Protein AF-A0A5D6WLF5-F1 (afdb_monomer)

Solvent-accessible surface area (backbone atoms only — not comparable to full-atom values): 10276 Å² total; per-residue (Å²): 113,69,71,59,53,53,53,47,53,45,60,75,47,67,88,51,68,53,90,73,58,49,73,67,57,49,37,53,49,50,40,53,42,50,78,68,51,48,70,78,42,89,67,36,58,59,52,51,13,62,66,53,73,48,54,55,68,54,49,50,51,39,48,27,61,60,51,30,45,57,56,51,51,65,58,60,18,55,77,69,69,44,68,51,63,71,78,46,85,63,52,93,57,84,31,58,89,59,50,48,28,66,58,84,62,36,37,62,53,40,50,50,34,63,76,69,65,58,81,82,65,67,44,43,50,84,39,23,61,58,33,30,50,58,36,39,79,70,75,40,61,45,14,44,46,34,11,31,54,50,23,14,52,53,49,40,27,74,78,71,46,78,71,93,75,88,86,81,82,73,87,51,55,25,80,82,59,75,125

Radius of gyration: 18.27 Å; Cα contacts (8 Å, |Δi|>4): 204; chains: 1; bounding box: 51×41×42 Å

Sequence (179 aa):
MENMVFSLIDNILADCETSALSREERIAKIRFMDTRGIFQLKGSIEQVAERLGVNKVTVYSYLDEVRGERCQPFIKAMEKGGHDISPEPVERTQAEGIAIGLPMRGAEILDYIYRYKVKAATIPEDKILAAREALSRRGIYAEHTTAAVYAGYLHYCEEHGRTRDALISMCGAGLKSDH

Secondary structure (DSSP, 8-state):
-HHHHHHHHHHHHHTS-TTT--HHHHHHHHHHHHHTTGGGSTTHHHHHHHHHTS-HHHHHHHHHHHHT----HHHHHHHTT-SS---------S-GGG--SS-TTHHHHHHHHHHHTPPP----HHHHHHHHHHHHTTT--B-HHHHHHHHHHHHHHHHH---SS------SBGGGG--

Foldseek 3Di:
DVVVLLVVLCVLLVVDPLVPDDPVNLLVSLLVCVVVVSVVDPCSLVSSCVSSVHDSVSSVVSNCVSQVQFADQLVVCVVVVHLAGDADDFDDAQQVVRSGRHDDCRNVVNVVCVVVVPDDFTFRRVQLVVLQVVCVVVVAAARSNQSRQSSRQVRCCVVPNHDPDDDRDGPDGNVVNPD

Nearest PDB structures (foldseek):
  2c2b-assembly1_A  TM=8.165E-01  e=1.130E-01  Arabidopsis thaliana
  2zsj-assembly2_C  TM=5.140E-01  e=7.845E-03  Aquifex aeolicus
  1uin-assembly1_A  TM=5.189E-01  e=1.224E-02  Thermus thermophilus
  5ybw-assembly1_B  TM=6.176E-01  e=4.055E-01  Anadara broughtonii

Structure (mmCIF, N/CA/C/O backbone):
data_AF-A0A5D6WLF5-F1
#
_entry.id   AF-A0A5D6WLF5-F1
#
loop_
_atom_site.group_PDB
_atom_site.id
_atom_site.type_symbol
_atom_site.label_atom_id
_atom_site.label_alt_id
_atom_site.label_comp_id
_atom_site.label_asym_id
_atom_site.label_entity_id
_atom_site.label_seq_id
_atom_site.pdbx_PDB_ins_code
_atom_site.Cartn_x
_atom_site.Cartn_y
_atom_site.Cartn_z
_atom_site.occupancy
_atom_site.B_iso_or_equiv
_atom_site.auth_seq_id
_atom_site.auth_comp_id
_atom_site.auth_asym_id
_atom_site.auth_atom_id
_atom_site.pdbx_PDB_model_num
ATOM 1 N N . MET A 1 1 ? 26.487 -12.079 9.034 1.00 52.91 1 MET A N 1
ATOM 2 C CA . MET A 1 1 ? 25.084 -12.367 8.661 1.00 52.91 1 MET A CA 1
ATOM 3 C C . MET A 1 1 ? 24.818 -11.928 7.223 1.00 52.91 1 MET A C 1
ATOM 5 O O . MET A 1 1 ? 24.362 -12.755 6.451 1.00 52.91 1 MET A O 1
ATOM 9 N N . GLU A 1 2 ? 25.225 -10.712 6.834 1.00 55.38 2 GLU A N 1
ATOM 10 C CA . GLU A 1 2 ? 25.173 -10.205 5.443 1.00 55.38 2 GLU A CA 1
ATOM 11 C C . GLU A 1 2 ? 25.767 -11.177 4.398 1.00 55.38 2 GLU A C 1
ATOM 13 O O . GLU A 1 2 ? 25.090 -11.518 3.434 1.00 55.38 2 GLU A O 1
ATOM 18 N N . ASN A 1 3 ? 26.952 -11.754 4.645 1.00 61.69 3 ASN A N 1
ATOM 19 C CA . ASN A 1 3 ? 27.593 -12.704 3.713 1.00 61.69 3 ASN A CA 1
ATOM 20 C C . ASN A 1 3 ? 26.773 -13.976 3.409 1.00 61.69 3 ASN A C 1
ATOM 22 O O . ASN A 1 3 ? 26.911 -14.550 2.333 1.00 61.69 3 ASN A O 1
ATOM 26 N N . MET A 1 4 ? 25.919 -14.429 4.334 1.00 64.50 4 MET A N 1
ATOM 27 C CA . MET A 1 4 ? 25.100 -15.632 4.125 1.00 64.50 4 MET A CA 1
ATOM 28 C C . MET A 1 4 ? 23.923 -15.341 3.190 1.00 64.50 4 MET A C 1
ATOM 30 O O . MET A 1 4 ? 23.550 -16.176 2.374 1.00 64.50 4 MET A O 1
ATOM 34 N N . VAL A 1 5 ? 23.370 -14.134 3.271 1.00 66.94 5 VAL A N 1
ATOM 35 C CA . VAL A 1 5 ? 22.233 -13.701 2.454 1.00 66.94 5 VAL A CA 1
ATOM 36 C C . VAL A 1 5 ? 22.684 -13.463 1.022 1.00 66.94 5 VAL A C 1
ATOM 38 O O . VAL A 1 5 ? 22.011 -13.915 0.102 1.00 66.94 5 VAL A O 1
ATOM 41 N N . PHE A 1 6 ? 23.856 -12.851 0.829 1.00 70.81 6 PHE A N 1
ATOM 42 C CA . PHE A 1 6 ? 24.446 -12.707 -0.502 1.00 70.81 6 PHE A CA 1
ATOM 43 C C . PHE A 1 6 ? 24.728 -14.067 -1.142 1.00 70.81 6 PHE A C 1
ATOM 45 O O . PHE A 1 6 ? 24.346 -14.272 -2.286 1.00 70.81 6 PHE A O 1
ATOM 52 N N . SER A 1 7 ? 25.218 -15.050 -0.376 1.00 70.00 7 SER A N 1
ATOM 53 C CA . SER A 1 7 ? 25.366 -16.423 -0.884 1.00 70.00 7 SER A CA 1
ATOM 54 C C . SER A 1 7 ? 24.032 -17.097 -1.238 1.00 70.00 7 SER A C 1
ATOM 56 O O . SER A 1 7 ? 23.978 -17.959 -2.109 1.00 70.00 7 SER A O 1
ATOM 58 N N . LEU A 1 8 ? 22.936 -16.713 -0.578 1.00 71.38 8 LEU A N 1
ATOM 59 C CA . LEU A 1 8 ? 21.588 -17.212 -0.859 1.00 71.38 8 LEU A CA 1
ATOM 60 C C . LEU A 1 8 ? 21.027 -16.584 -2.137 1.00 71.38 8 LEU A C 1
ATOM 62 O O . LEU A 1 8 ? 20.486 -17.301 -2.973 1.00 71.38 8 LEU A O 1
ATOM 66 N N . ILE A 1 9 ? 21.208 -15.271 -2.309 1.00 73.88 9 ILE A N 1
ATOM 67 C CA . ILE A 1 9 ? 20.892 -14.549 -3.548 1.00 73.88 9 ILE A CA 1
ATOM 68 C C . ILE A 1 9 ? 21.692 -15.150 -4.708 1.00 73.88 9 ILE A C 1
ATOM 70 O O . ILE A 1 9 ? 21.107 -15.484 -5.736 1.00 73.88 9 ILE A O 1
ATOM 74 N N . ASP A 1 10 ? 22.996 -15.360 -4.520 1.00 73.56 10 ASP A N 1
ATOM 75 C CA . ASP A 1 10 ? 23.859 -15.983 -5.520 1.00 73.56 10 ASP A CA 1
ATOM 76 C C . ASP A 1 10 ? 23.395 -17.402 -5.849 1.00 73.56 10 ASP A C 1
ATOM 78 O O . ASP A 1 10 ? 23.252 -17.705 -7.020 1.00 73.56 10 ASP A O 1
ATOM 82 N N . ASN A 1 11 ? 23.056 -18.249 -4.873 1.00 74.50 11 ASN A N 1
ATOM 83 C CA . ASN A 1 11 ? 22.542 -19.597 -5.153 1.00 74.50 11 ASN A CA 1
ATOM 84 C C . ASN A 1 11 ? 21.185 -19.593 -5.883 1.00 74.50 11 ASN A C 1
ATOM 86 O O . ASN A 1 11 ? 20.953 -20.428 -6.750 1.00 74.50 11 ASN A O 1
ATOM 90 N N . ILE A 1 12 ? 20.283 -18.655 -5.572 1.00 71.44 12 ILE A N 1
ATOM 91 C CA . ILE A 1 12 ? 18.978 -18.523 -6.254 1.00 71.44 12 ILE A CA 1
ATOM 92 C C . ILE A 1 12 ? 19.149 -18.061 -7.714 1.00 71.44 12 ILE A C 1
ATOM 94 O O . ILE A 1 12 ? 18.298 -18.329 -8.576 1.00 71.44 12 ILE A O 1
ATOM 98 N N . LEU A 1 13 ? 20.229 -17.331 -7.994 1.00 71.50 13 LEU A N 1
ATOM 99 C CA . LEU A 1 13 ? 20.515 -16.737 -9.296 1.00 71.50 13 LEU A CA 1
ATOM 100 C C . LEU A 1 13 ? 21.593 -17.493 -10.096 1.00 71.50 13 LEU A C 1
ATOM 102 O O . LEU A 1 13 ? 21.672 -17.280 -11.301 1.00 71.50 13 LEU A O 1
ATOM 106 N N . ALA A 1 14 ? 22.359 -18.395 -9.471 1.00 65.62 14 ALA A N 1
ATOM 107 C CA . ALA A 1 14 ? 23.485 -19.127 -10.063 1.00 65.62 14 ALA A CA 1
ATOM 108 C C . ALA A 1 14 ? 23.073 -20.094 -11.180 1.00 65.62 14 ALA A C 1
ATOM 110 O O . ALA A 1 14 ? 23.844 -20.302 -12.110 1.00 65.62 14 ALA A O 1
ATOM 111 N N . ASP A 1 15 ? 21.854 -20.635 -11.124 1.00 58.25 15 ASP A N 1
ATOM 112 C CA . ASP A 1 15 ? 21.343 -21.588 -12.119 1.00 58.25 15 ASP A CA 1
ATOM 113 C C . ASP A 1 15 ? 20.710 -20.914 -13.352 1.00 58.25 15 ASP A C 1
ATOM 115 O O . ASP A 1 15 ? 20.005 -21.564 -14.126 1.00 58.25 15 ASP A O 1
ATOM 119 N N . CYS A 1 16 ? 20.880 -19.601 -13.551 1.00 58.28 16 CYS A N 1
ATOM 120 C CA . CYS A 1 16 ? 20.203 -18.884 -14.634 1.00 58.28 16 CYS A CA 1
ATOM 121 C C . CYS A 1 16 ? 21.107 -17.878 -15.351 1.00 58.28 16 CYS A C 1
ATOM 123 O O . CYS A 1 16 ? 21.714 -17.014 -14.722 1.00 58.28 16 CYS A O 1
ATOM 125 N N . GLU A 1 17 ? 21.087 -17.895 -16.686 1.00 65.12 17 GLU A N 1
ATOM 126 C CA . GLU A 1 17 ? 21.536 -16.742 -17.468 1.00 65.12 17 GLU A CA 1
ATOM 127 C C . GLU A 1 17 ? 20.558 -15.579 -17.256 1.00 65.12 17 GLU A C 1
ATOM 129 O O . GLU A 1 17 ? 19.452 -15.545 -17.797 1.00 65.12 17 GLU A O 1
ATOM 134 N N . THR A 1 18 ? 20.953 -1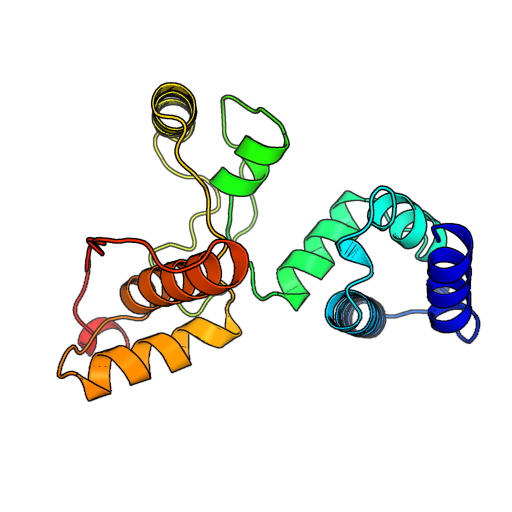4.602 -16.442 1.00 61.59 18 THR A N 1
ATOM 135 C CA . THR A 1 18 ? 20.103 -13.466 -16.045 1.00 61.59 18 THR A CA 1
ATOM 136 C C . THR A 1 18 ? 19.685 -12.572 -17.223 1.00 61.59 18 THR A C 1
ATOM 138 O O . THR A 1 18 ? 18.634 -11.918 -17.171 1.00 61.59 18 THR A O 1
ATOM 141 N N . SER A 1 19 ? 20.446 -12.609 -18.321 1.00 62.09 19 SER A N 1
ATOM 142 C CA . SER A 1 19 ? 20.163 -11.957 -19.606 1.00 62.09 19 SER A CA 1
ATOM 143 C C . SER A 1 19 ? 19.028 -12.605 -20.409 1.00 62.09 19 SER A C 1
ATOM 145 O O . SER A 1 19 ? 18.437 -11.920 -21.240 1.00 62.09 19 SER A O 1
ATOM 147 N N . ALA A 1 20 ? 18.702 -13.878 -20.160 1.00 67.88 20 ALA A N 1
ATOM 148 C CA . ALA A 1 20 ? 17.677 -14.631 -20.891 1.00 67.88 20 ALA A CA 1
ATOM 149 C C . ALA A 1 20 ? 16.335 -14.742 -20.142 1.00 67.88 20 ALA A C 1
ATOM 151 O O . ALA A 1 20 ? 15.353 -15.211 -20.711 1.00 67.88 20 ALA A O 1
ATOM 152 N N . LEU A 1 21 ? 16.279 -14.303 -18.880 1.00 75.19 21 LEU A N 1
ATOM 153 C CA . LEU A 1 21 ? 15.073 -14.407 -18.057 1.00 75.19 21 LEU A CA 1
ATOM 154 C C . LEU A 1 21 ? 13.946 -13.518 -18.591 1.00 75.19 21 LEU A C 1
ATOM 156 O O . LEU A 1 21 ? 14.086 -12.291 -18.667 1.00 75.19 21 LEU A O 1
ATOM 160 N N . SER A 1 22 ? 12.797 -14.134 -18.853 1.00 83.31 22 SER A N 1
ATOM 161 C CA . SER A 1 22 ? 11.534 -13.443 -19.096 1.00 83.31 22 SER A CA 1
ATOM 162 C C . SER A 1 22 ? 11.104 -12.618 -17.876 1.00 83.31 22 SER A C 1
ATOM 164 O O . SER A 1 22 ? 11.535 -12.842 -16.739 1.00 83.31 22 SER A O 1
ATOM 166 N N . ARG A 1 23 ? 10.213 -11.644 -18.095 1.00 81.94 23 ARG A N 1
ATOM 167 C CA . ARG A 1 23 ? 9.628 -10.840 -17.008 1.00 81.94 23 ARG A CA 1
ATOM 168 C C . ARG A 1 23 ? 8.960 -11.729 -15.949 1.00 81.94 23 ARG A C 1
ATOM 170 O O . ARG A 1 23 ? 9.149 -11.493 -14.760 1.00 81.94 23 ARG A O 1
ATOM 177 N N . GLU A 1 24 ? 8.235 -12.759 -16.377 1.00 78.19 24 GLU A N 1
ATOM 178 C CA . GLU A 1 24 ? 7.533 -13.699 -15.493 1.00 78.19 24 GLU A CA 1
ATOM 179 C C . GLU A 1 24 ? 8.501 -14.483 -14.598 1.00 78.19 24 GLU A C 1
ATOM 181 O O . GLU A 1 24 ? 8.287 -14.579 -13.390 1.00 78.19 24 GLU A O 1
ATOM 186 N N . GLU A 1 25 ? 9.618 -14.966 -15.147 1.00 83.38 25 GLU A N 1
ATOM 187 C CA . GLU A 1 25 ? 10.643 -15.670 -14.365 1.00 83.38 25 GLU A CA 1
ATOM 188 C C . GLU A 1 25 ? 11.346 -14.743 -13.367 1.00 83.38 25 GLU A C 1
ATOM 190 O O . GLU A 1 25 ? 11.642 -15.147 -12.238 1.00 83.38 25 GLU A O 1
ATOM 195 N N . ARG A 1 26 ? 11.580 -13.480 -13.748 1.00 86.62 26 ARG A N 1
ATOM 196 C CA . ARG A 1 26 ? 12.124 -12.463 -12.833 1.00 86.62 26 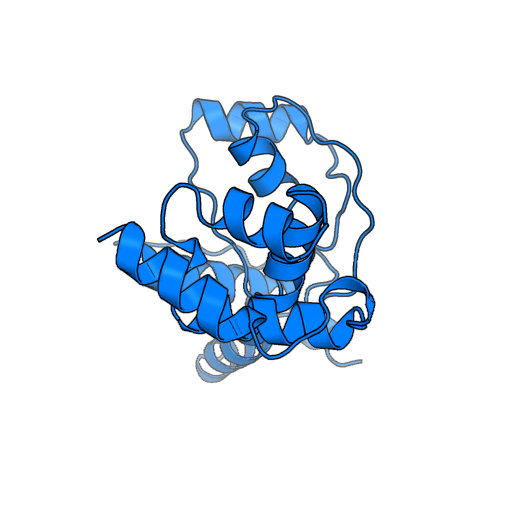ARG A CA 1
ATOM 197 C C . ARG A 1 26 ? 11.172 -12.230 -11.664 1.00 86.62 26 ARG A C 1
ATOM 199 O O . ARG A 1 26 ? 11.611 -12.282 -10.520 1.00 86.62 26 ARG A O 1
ATOM 206 N N . ILE A 1 27 ? 9.879 -12.062 -11.928 1.00 84.69 27 ILE A N 1
ATOM 207 C CA . ILE A 1 27 ? 8.848 -11.896 -10.891 1.00 84.69 27 ILE A CA 1
ATOM 208 C C . ILE A 1 27 ? 8.762 -13.134 -9.995 1.00 84.69 27 ILE A C 1
ATOM 210 O O . ILE A 1 27 ? 8.692 -12.996 -8.776 1.00 84.69 27 ILE A O 1
ATOM 214 N N . ALA A 1 28 ? 8.822 -14.345 -10.555 1.00 81.12 28 ALA A N 1
ATOM 215 C CA . ALA A 1 28 ? 8.818 -15.580 -9.770 1.00 81.12 28 ALA A CA 1
ATOM 216 C C . ALA A 1 28 ? 10.022 -15.662 -8.816 1.00 81.12 28 ALA A C 1
ATOM 218 O O . ALA A 1 28 ? 9.874 -16.039 -7.651 1.00 81.12 28 ALA A O 1
ATOM 219 N N . LYS A 1 29 ? 11.208 -15.244 -9.274 1.00 87.06 29 LYS A N 1
ATOM 220 C CA . LYS A 1 29 ? 12.410 -15.155 -8.436 1.00 87.06 29 LYS A CA 1
ATOM 221 C C . LYS A 1 29 ? 12.283 -14.074 -7.364 1.00 87.06 29 LYS A C 1
ATOM 223 O O . LYS A 1 29 ? 12.618 -14.346 -6.215 1.00 87.06 29 LYS A O 1
ATOM 228 N N . ILE A 1 30 ? 11.763 -12.890 -7.698 1.00 88.75 30 ILE A N 1
ATOM 229 C CA . ILE A 1 30 ? 11.480 -11.836 -6.708 1.00 88.75 30 ILE A CA 1
ATOM 230 C C . ILE A 1 30 ? 10.493 -12.348 -5.655 1.00 88.75 30 ILE A C 1
ATOM 232 O O . ILE A 1 30 ? 10.764 -12.210 -4.468 1.00 88.75 30 ILE A O 1
ATOM 236 N N . ARG A 1 31 ? 9.421 -13.041 -6.061 1.00 84.38 31 ARG A N 1
ATOM 237 C CA . ARG A 1 31 ? 8.460 -13.682 -5.149 1.00 84.38 31 ARG A CA 1
ATOM 238 C C . ARG A 1 31 ? 9.148 -14.658 -4.213 1.00 84.38 31 ARG A C 1
ATOM 240 O O . ARG A 1 31 ? 8.943 -14.604 -3.006 1.00 84.38 31 ARG A O 1
ATOM 247 N N . PHE A 1 32 ? 9.999 -15.523 -4.753 1.00 83.69 32 PHE A N 1
ATOM 248 C CA . PHE A 1 32 ? 10.747 -16.475 -3.945 1.00 83.69 32 PHE A CA 1
ATOM 249 C C . PHE A 1 32 ? 11.666 -15.771 -2.936 1.00 83.69 32 PHE A C 1
ATOM 251 O O . PHE A 1 32 ? 11.672 -16.124 -1.758 1.00 83.69 32 PHE A O 1
ATOM 258 N N . MET A 1 33 ? 12.392 -14.737 -3.363 1.00 87.44 33 MET A N 1
ATOM 259 C CA . MET A 1 33 ? 13.261 -13.954 -2.482 1.00 87.44 33 MET A CA 1
ATOM 260 C C . MET A 1 33 ? 12.471 -13.219 -1.386 1.00 87.44 33 MET A C 1
ATOM 262 O O . MET A 1 33 ? 12.887 -13.222 -0.225 1.00 87.44 33 MET A O 1
ATOM 266 N N . ASP A 1 34 ? 11.306 -12.664 -1.722 1.00 83.88 34 ASP A N 1
ATOM 267 C CA . ASP A 1 34 ? 10.422 -11.968 -0.781 1.00 83.88 34 ASP A CA 1
ATOM 268 C C . ASP A 1 34 ? 9.831 -12.923 0.262 1.00 83.88 34 ASP A C 1
ATOM 270 O O . ASP A 1 34 ? 9.938 -12.671 1.460 1.00 83.88 34 ASP A O 1
ATOM 274 N N . THR A 1 35 ? 9.356 -14.105 -0.156 1.00 76.75 35 THR A N 1
ATOM 275 C CA . THR A 1 35 ? 8.872 -15.146 0.778 1.00 76.75 35 THR A CA 1
ATOM 276 C C . THR A 1 35 ? 9.950 -15.657 1.739 1.00 76.75 35 THR A C 1
ATOM 278 O O . THR A 1 35 ? 9.635 -16.175 2.808 1.00 76.75 35 THR A O 1
ATOM 281 N N . ARG A 1 36 ? 11.230 -15.513 1.378 1.00 81.31 36 ARG A N 1
ATOM 282 C CA . ARG A 1 36 ? 12.383 -15.872 2.216 1.00 81.31 36 ARG A CA 1
ATOM 283 C C . ARG A 1 36 ? 12.866 -14.717 3.101 1.00 81.31 36 ARG A C 1
ATOM 285 O O . ARG A 1 36 ? 13.852 -14.891 3.812 1.00 81.31 36 ARG A O 1
ATOM 292 N N . GLY A 1 37 ? 12.197 -13.562 3.064 1.00 79.81 37 GLY A N 1
ATOM 293 C CA . GLY A 1 37 ? 12.538 -12.383 3.860 1.00 79.81 37 GLY A CA 1
ATOM 294 C C . GLY A 1 37 ? 13.811 -11.665 3.404 1.00 79.81 37 GLY A C 1
ATOM 295 O O . GLY A 1 37 ? 14.353 -10.857 4.154 1.00 79.81 37 GLY A O 1
ATOM 296 N N . ILE A 1 38 ? 14.306 -11.933 2.187 1.00 85.19 38 ILE A N 1
ATOM 297 C CA . ILE A 1 38 ? 15.576 -11.370 1.694 1.00 85.19 38 ILE A CA 1
ATOM 298 C C . ILE A 1 38 ? 15.511 -9.838 1.634 1.00 85.19 38 ILE A C 1
ATOM 300 O O . ILE A 1 38 ? 16.471 -9.167 2.013 1.00 85.19 38 ILE A O 1
ATOM 304 N N . PHE A 1 39 ? 14.365 -9.283 1.235 1.00 83.69 39 PHE A N 1
ATOM 305 C CA . PHE A 1 39 ? 14.175 -7.837 1.093 1.00 83.69 39 PHE A CA 1
ATOM 306 C C . PHE A 1 39 ? 13.982 -7.077 2.414 1.00 83.69 39 PHE A C 1
ATOM 308 O O . PHE A 1 39 ? 13.922 -5.852 2.404 1.00 83.69 39 PHE A O 1
ATOM 315 N N . GLN A 1 40 ? 13.943 -7.764 3.562 1.00 77.75 40 GLN A N 1
ATOM 316 C CA . GLN A 1 40 ? 13.949 -7.108 4.879 1.00 77.75 40 GLN A CA 1
ATOM 317 C C . GLN A 1 40 ? 15.349 -6.629 5.292 1.00 77.75 40 GLN A C 1
ATOM 319 O O . GLN A 1 40 ? 15.512 -5.904 6.274 1.00 77.75 40 GLN A O 1
ATOM 324 N N . LEU A 1 41 ? 16.382 -7.042 4.556 1.00 78.50 41 LEU A N 1
ATOM 325 C CA . LEU A 1 41 ? 17.771 -6.742 4.868 1.00 78.50 41 LEU A CA 1
ATOM 326 C C . LEU A 1 41 ? 18.254 -5.514 4.103 1.00 78.50 41 LEU A C 1
ATOM 328 O O . LEU A 1 41 ? 17.989 -5.347 2.910 1.00 78.50 41 LEU A O 1
ATOM 332 N N . LYS A 1 42 ? 19.020 -4.665 4.788 1.00 75.38 42 LYS A N 1
ATOM 333 C CA . LYS A 1 42 ? 19.598 -3.454 4.203 1.00 75.38 42 LYS A CA 1
ATOM 334 C C . LYS A 1 42 ? 20.540 -3.817 3.049 1.00 75.38 42 LYS A C 1
ATOM 336 O O . LYS A 1 42 ? 21.404 -4.671 3.207 1.00 75.38 42 LYS A O 1
ATOM 341 N N . GLY A 1 43 ? 20.388 -3.158 1.901 1.00 80.56 43 GLY A N 1
ATOM 342 C CA . GLY A 1 43 ? 21.238 -3.386 0.725 1.00 80.56 43 GLY A CA 1
ATOM 343 C C . GLY A 1 43 ? 20.829 -4.575 -0.154 1.00 80.56 43 GLY A C 1
ATOM 344 O O . GLY A 1 43 ? 21.472 -4.832 -1.169 1.00 80.56 43 GLY A O 1
ATOM 345 N N . SER A 1 44 ? 19.775 -5.314 0.210 1.00 85.50 44 SER A N 1
ATOM 346 C CA . SER A 1 44 ? 19.286 -6.462 -0.568 1.00 85.50 44 SER A CA 1
ATOM 347 C C . SER A 1 44 ? 18.763 -6.055 -1.950 1.00 85.50 44 SER A C 1
ATOM 349 O O . SER A 1 44 ? 19.033 -6.735 -2.937 1.00 85.50 44 SER A O 1
ATOM 351 N N . ILE A 1 45 ? 18.072 -4.916 -2.040 1.00 86.69 45 ILE A N 1
ATOM 352 C CA . ILE A 1 45 ? 17.501 -4.396 -3.288 1.00 86.69 45 ILE A CA 1
ATOM 353 C C . ILE A 1 45 ? 18.605 -4.011 -4.275 1.00 86.69 45 ILE A C 1
ATOM 355 O O . ILE A 1 45 ? 18.518 -4.357 -5.450 1.00 86.69 45 ILE A O 1
ATOM 359 N N . GLU A 1 46 ? 19.658 -3.336 -3.806 1.00 85.75 46 GLU A N 1
ATOM 360 C CA . GLU A 1 46 ? 20.847 -2.996 -4.594 1.00 85.75 46 GLU A CA 1
ATOM 361 C C . GLU A 1 46 ? 21.464 -4.236 -5.241 1.00 85.75 46 GLU A C 1
ATOM 363 O O . GLU A 1 46 ? 21.733 -4.248 -6.440 1.00 85.75 46 GLU A O 1
ATOM 368 N N . GLN A 1 47 ? 21.651 -5.280 -4.439 1.00 84.75 47 GLN A N 1
ATOM 369 C CA . GLN A 1 47 ? 22.328 -6.508 -4.841 1.00 84.75 47 GLN A CA 1
ATOM 370 C C . GLN A 1 47 ? 21.487 -7.314 -5.827 1.00 84.75 47 GLN A C 1
ATOM 372 O O . GLN A 1 47 ? 21.988 -7.765 -6.853 1.00 84.75 47 GLN A O 1
ATOM 377 N N . VAL A 1 48 ? 20.183 -7.436 -5.571 1.00 88.62 48 VAL A N 1
ATOM 378 C CA . VAL A 1 48 ? 19.258 -8.100 -6.496 1.00 88.62 48 VAL A CA 1
ATOM 379 C C . VAL A 1 48 ? 19.154 -7.334 -7.819 1.00 88.62 48 VAL A C 1
ATOM 381 O O . VAL A 1 48 ? 19.128 -7.962 -8.876 1.00 88.62 48 VAL A O 1
ATOM 384 N N . ALA A 1 49 ? 19.146 -5.997 -7.789 1.00 89.00 49 ALA A N 1
ATOM 385 C CA . ALA A 1 49 ? 19.123 -5.165 -8.992 1.00 89.00 49 ALA A CA 1
ATOM 386 C C . ALA A 1 49 ? 20.374 -5.381 -9.859 1.00 89.00 49 ALA A C 1
ATOM 388 O O . ALA A 1 49 ? 20.254 -5.645 -11.057 1.00 89.00 49 ALA A O 1
ATOM 389 N N . GLU A 1 50 ? 21.559 -5.345 -9.241 1.00 87.06 50 GLU A N 1
ATOM 390 C CA . GLU A 1 50 ? 22.840 -5.593 -9.911 1.00 87.06 50 GLU A CA 1
ATOM 391 C C . GLU A 1 50 ? 22.878 -6.986 -10.548 1.00 87.06 50 GLU A C 1
ATOM 393 O O . GLU A 1 50 ? 23.210 -7.133 -11.724 1.00 87.06 50 GLU A O 1
ATOM 398 N N . ARG A 1 51 ? 22.457 -8.014 -9.804 1.00 84.75 51 ARG A N 1
ATOM 399 C CA . ARG A 1 51 ? 22.510 -9.406 -10.264 1.00 84.75 51 ARG A CA 1
ATOM 400 C C . ARG A 1 51 ? 21.495 -9.727 -11.361 1.00 84.75 51 ARG A C 1
ATOM 402 O O . ARG A 1 51 ? 21.804 -10.487 -12.274 1.00 84.75 51 ARG A O 1
ATOM 409 N N . LEU A 1 52 ? 20.300 -9.139 -11.295 1.00 84.12 52 LEU A N 1
ATOM 410 C CA . LEU A 1 52 ? 19.278 -9.260 -12.339 1.00 84.12 52 LEU A CA 1
ATOM 411 C C . LEU A 1 52 ? 19.550 -8.358 -13.555 1.00 84.12 52 LEU A C 1
ATOM 413 O O . LEU A 1 52 ? 18.830 -8.463 -14.549 1.00 84.12 52 LEU A O 1
ATOM 417 N N . GLY A 1 53 ? 20.553 -7.473 -13.489 1.00 86.06 53 GLY A N 1
ATOM 418 C CA . GLY A 1 53 ? 20.861 -6.519 -14.555 1.00 86.06 53 GLY A CA 1
ATOM 419 C C . GLY A 1 53 ? 19.732 -5.513 -14.799 1.00 86.06 53 GLY A C 1
ATOM 420 O O . GLY A 1 53 ? 19.476 -5.134 -15.941 1.00 86.06 53 GLY A O 1
ATOM 421 N N . VAL A 1 54 ? 19.010 -5.118 -13.746 1.00 87.12 54 VAL A N 1
ATOM 422 C CA . VAL A 1 54 ? 17.892 -4.165 -13.814 1.00 87.12 54 VAL A CA 1
ATOM 423 C C . VAL A 1 54 ? 18.115 -2.989 -12.867 1.00 87.12 54 VAL A C 1
ATOM 425 O O . VAL A 1 54 ? 18.929 -3.042 -11.950 1.00 87.12 54 VAL A O 1
ATOM 428 N N . ASN A 1 55 ? 17.359 -1.910 -13.054 1.00 88.00 55 ASN A N 1
ATOM 429 C CA . ASN A 1 55 ? 17.401 -0.784 -12.128 1.00 88.00 55 ASN A CA 1
ATOM 430 C C . ASN A 1 55 ? 16.697 -1.132 -10.811 1.00 88.00 55 ASN A C 1
ATOM 432 O O . ASN A 1 55 ? 15.735 -1.900 -10.798 1.00 88.00 55 ASN A O 1
ATOM 436 N N . LYS A 1 56 ? 17.090 -0.476 -9.709 1.00 85.56 56 LYS A N 1
ATOM 437 C CA . LYS A 1 56 ? 16.397 -0.605 -8.410 1.00 85.56 56 LYS A CA 1
ATOM 438 C C . LYS A 1 56 ? 14.892 -0.376 -8.544 1.00 85.56 56 LYS A C 1
ATOM 440 O O . LYS A 1 56 ? 14.104 -1.119 -7.980 1.00 85.56 56 LYS A O 1
ATOM 445 N N . VAL A 1 57 ? 14.502 0.613 -9.353 1.00 78.56 57 VAL A N 1
ATOM 446 C CA . VAL A 1 57 ? 13.096 0.940 -9.645 1.00 78.56 57 VAL A CA 1
ATOM 447 C C . VAL A 1 57 ? 12.342 -0.258 -10.235 1.00 78.56 57 VAL A C 1
ATOM 449 O O . VAL A 1 57 ? 11.182 -0.472 -9.909 1.00 78.56 57 VAL A O 1
ATOM 452 N N . THR A 1 58 ? 13.001 -1.076 -11.056 1.00 83.69 58 THR A N 1
ATOM 453 C CA . THR A 1 58 ? 12.418 -2.300 -11.618 1.00 83.69 58 THR A CA 1
ATOM 454 C C . THR A 1 58 ? 12.244 -3.381 -10.552 1.00 83.69 58 THR A C 1
ATOM 456 O O . THR A 1 58 ? 11.228 -4.064 -10.550 1.00 83.69 58 THR A O 1
ATOM 459 N N . VAL A 1 59 ? 13.194 -3.516 -9.620 1.00 87.31 59 VAL A N 1
ATOM 460 C CA . VAL A 1 59 ? 13.067 -4.446 -8.484 1.00 87.31 59 VAL A CA 1
ATOM 461 C C . VAL A 1 59 ? 11.914 -4.039 -7.570 1.00 87.31 59 VAL A C 1
ATOM 463 O O . VAL A 1 59 ? 11.122 -4.900 -7.205 1.00 87.31 59 VAL A O 1
ATOM 466 N N . TYR A 1 60 ? 11.774 -2.742 -7.269 1.00 81.12 60 TYR A N 1
ATOM 467 C CA . TYR A 1 60 ? 10.613 -2.215 -6.543 1.00 81.12 60 TYR A CA 1
ATOM 468 C C . TYR A 1 60 ? 9.308 -2.525 -7.278 1.00 81.12 60 TYR A C 1
ATOM 470 O O . TYR A 1 60 ? 8.404 -3.086 -6.684 1.00 81.12 60 TYR A O 1
ATOM 478 N N . SER A 1 61 ? 9.235 -2.276 -8.588 1.00 74.56 61 SER A N 1
ATOM 479 C CA . SER A 1 61 ? 8.038 -2.592 -9.378 1.00 74.56 61 SER A CA 1
ATOM 480 C C . SER A 1 61 ? 7.686 -4.085 -9.366 1.00 74.56 61 SER A C 1
ATOM 482 O O . SER A 1 61 ? 6.513 -4.429 -9.263 1.00 74.56 61 SER A O 1
ATOM 484 N N . TYR A 1 62 ? 8.672 -4.984 -9.438 1.00 85.44 62 TYR A N 1
ATOM 485 C CA . TYR A 1 62 ? 8.409 -6.418 -9.308 1.00 85.44 62 TYR A CA 1
ATOM 486 C C . TYR A 1 62 ? 7.999 -6.807 -7.891 1.00 85.44 62 TYR A C 1
ATOM 488 O O . TYR A 1 62 ? 7.179 -7.705 -7.737 1.00 85.44 62 TYR A O 1
ATOM 496 N N . LEU A 1 63 ? 8.553 -6.165 -6.861 1.00 78.69 63 LEU A N 1
ATOM 497 C CA . LEU A 1 63 ? 8.135 -6.376 -5.477 1.00 78.69 63 LEU A CA 1
ATOM 498 C C . LEU A 1 63 ? 6.693 -5.934 -5.254 1.00 78.69 63 LEU A C 1
ATOM 500 O O . LEU A 1 63 ? 5.917 -6.704 -4.693 1.00 78.69 63 LEU A O 1
ATOM 504 N N . ASP A 1 64 ? 6.333 -4.761 -5.767 1.00 72.94 64 ASP A N 1
ATOM 505 C CA . ASP A 1 64 ? 4.969 -4.246 -5.761 1.00 72.94 64 ASP A CA 1
ATOM 506 C C . ASP A 1 64 ? 4.031 -5.268 -6.424 1.00 72.94 64 ASP A C 1
ATOM 508 O O . ASP A 1 64 ? 3.039 -5.697 -5.843 1.00 72.94 64 ASP A O 1
ATOM 512 N N . GLU A 1 65 ? 4.386 -5.772 -7.608 1.00 72.50 65 GLU A N 1
ATOM 513 C CA . GLU A 1 65 ? 3.597 -6.785 -8.319 1.00 72.50 65 GLU A CA 1
ATOM 514 C C . GLU A 1 65 ? 3.494 -8.116 -7.554 1.00 72.50 65 GLU A C 1
ATOM 516 O O . GLU A 1 65 ? 2.433 -8.746 -7.508 1.00 72.50 65 GLU A O 1
ATOM 521 N N . VAL A 1 66 ? 4.588 -8.550 -6.924 1.00 74.75 66 VAL A N 1
ATOM 5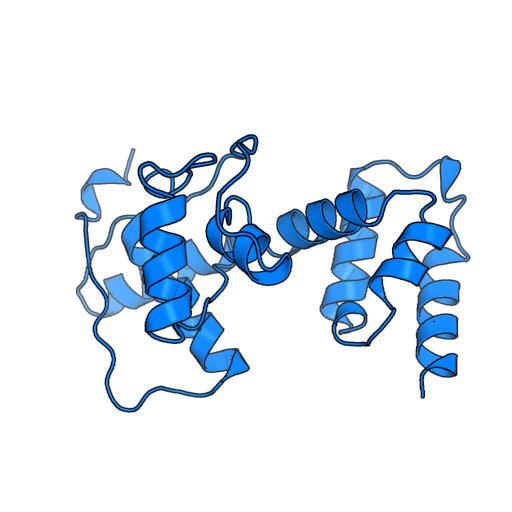22 C CA . VAL A 1 66 ? 4.648 -9.773 -6.116 1.00 74.75 66 VAL A CA 1
ATOM 523 C C . VAL A 1 66 ? 3.743 -9.688 -4.895 1.00 74.75 66 VAL A C 1
ATOM 525 O O . VAL A 1 66 ? 3.027 -10.659 -4.616 1.00 74.75 66 VAL A O 1
ATOM 528 N N . ARG A 1 67 ? 3.779 -8.547 -4.203 1.00 70.19 67 ARG A N 1
ATOM 529 C CA . ARG A 1 67 ? 2.991 -8.247 -3.002 1.00 70.19 67 ARG A CA 1
ATOM 530 C C . ARG A 1 67 ? 1.558 -7.832 -3.329 1.00 70.19 67 ARG A C 1
ATOM 532 O O . ARG A 1 67 ? 0.710 -7.794 -2.445 1.00 70.19 67 ARG A O 1
ATOM 539 N N . GLY A 1 68 ? 1.259 -7.576 -4.604 1.00 60.41 68 GLY A N 1
ATOM 540 C CA . GLY A 1 68 ? -0.053 -7.094 -5.024 1.00 60.41 68 GLY A CA 1
ATOM 541 C C . GLY A 1 68 ? -0.286 -5.631 -4.632 1.00 60.41 68 GLY A C 1
ATOM 542 O O . GLY A 1 68 ? -1.393 -5.198 -4.356 1.00 60.41 68 GLY A O 1
ATOM 543 N N . GLU A 1 69 ? 0.762 -4.839 -4.582 1.00 71.38 69 GLU A N 1
ATOM 544 C CA . GLU A 1 69 ? 0.752 -3.456 -4.146 1.00 71.38 69 GLU A CA 1
ATOM 545 C C . GLU A 1 69 ? 0.667 -2.531 -5.368 1.00 71.38 69 GLU A C 1
ATOM 547 O O . GLU A 1 69 ? 1.610 -1.844 -5.740 1.00 71.38 69 GLU A O 1
ATOM 552 N N . ARG A 1 70 ? -0.478 -2.560 -6.060 1.00 71.81 70 ARG A N 1
ATOM 553 C CA . ARG A 1 70 ? -0.575 -2.072 -7.451 1.00 71.81 70 ARG A CA 1
ATOM 554 C C . ARG A 1 70 ? -0.686 -0.552 -7.617 1.00 71.81 70 ARG A C 1
ATOM 556 O O . ARG A 1 70 ? -0.405 -0.041 -8.696 1.00 71.81 70 ARG A O 1
ATOM 563 N N . CYS A 1 71 ? -1.120 0.174 -6.587 1.00 78.12 71 CYS A N 1
ATOM 564 C CA . CYS A 1 71 ? -1.314 1.626 -6.649 1.00 78.12 71 CYS A CA 1
ATOM 565 C C . CYS A 1 71 ? -1.066 2.255 -5.272 1.00 78.12 71 CYS A C 1
ATOM 567 O O . CYS A 1 71 ? -1.931 2.206 -4.397 1.00 78.12 71 CYS A O 1
ATOM 569 N N . GLN A 1 72 ? 0.123 2.830 -5.066 1.00 84.56 72 GLN A N 1
ATOM 570 C CA . GLN A 1 72 ? 0.553 3.353 -3.761 1.00 84.56 72 GLN A CA 1
ATOM 571 C C . GLN A 1 72 ? 1.317 4.684 -3.861 1.00 84.56 72 GLN A C 1
ATOM 573 O O . GLN A 1 72 ? 2.422 4.828 -3.323 1.00 84.56 72 GLN A O 1
ATOM 578 N N . PRO A 1 73 ? 0.736 5.706 -4.506 1.00 89.06 73 PRO A N 1
ATOM 579 C CA . PRO A 1 73 ? 1.441 6.955 -4.783 1.00 89.06 73 PRO A CA 1
ATOM 580 C C . PRO A 1 73 ? 1.933 7.662 -3.510 1.00 89.06 73 PRO A C 1
ATOM 582 O O . PRO A 1 73 ? 3.025 8.229 -3.495 1.00 89.06 73 PRO A O 1
ATOM 585 N N . PHE A 1 74 ? 1.161 7.594 -2.419 1.00 91.06 74 PHE A N 1
ATOM 586 C CA . PHE A 1 74 ? 1.532 8.205 -1.141 1.00 91.06 74 PHE A CA 1
ATOM 587 C C . PHE A 1 74 ? 2.701 7.494 -0.460 1.00 91.06 74 PHE A C 1
ATOM 589 O O . PHE A 1 74 ? 3.601 8.169 0.026 1.00 91.06 74 PHE A O 1
ATOM 596 N N . ILE A 1 75 ? 2.725 6.159 -0.449 1.00 89.56 75 ILE A N 1
ATOM 597 C CA . ILE A 1 75 ? 3.801 5.388 0.196 1.00 89.56 75 ILE A CA 1
ATOM 598 C C . ILE A 1 75 ? 5.117 5.644 -0.532 1.00 89.56 75 ILE A C 1
ATOM 600 O O . ILE A 1 75 ? 6.092 6.068 0.087 1.00 89.56 75 ILE A O 1
ATOM 604 N N . LYS A 1 76 ? 5.102 5.549 -1.865 1.00 87.69 76 LYS A N 1
ATOM 605 C CA . LYS A 1 76 ? 6.269 5.845 -2.707 1.00 87.69 76 LYS A CA 1
ATOM 606 C C . LYS A 1 76 ? 6.763 7.286 -2.548 1.00 87.69 76 LYS A C 1
ATOM 608 O O . LYS A 1 76 ? 7.969 7.530 -2.598 1.00 87.69 76 LYS A O 1
ATOM 613 N N . ALA A 1 77 ? 5.860 8.256 -2.381 1.00 90.94 77 ALA A N 1
ATOM 614 C CA . ALA A 1 77 ? 6.240 9.642 -2.101 1.00 90.94 77 ALA A CA 1
ATOM 615 C C . ALA A 1 77 ? 6.864 9.785 -0.702 1.00 90.94 77 ALA A C 1
ATOM 617 O O . ALA A 1 77 ? 7.915 10.413 -0.563 1.00 90.94 77 ALA A O 1
ATOM 618 N N . MET A 1 78 ? 6.277 9.146 0.316 1.00 89.00 78 MET A N 1
ATOM 619 C CA . MET A 1 78 ? 6.783 9.153 1.690 1.00 89.00 78 MET A CA 1
ATOM 620 C C . MET A 1 78 ? 8.183 8.543 1.805 1.00 89.00 78 MET A C 1
ATOM 622 O O . MET A 1 78 ? 9.043 9.150 2.441 1.00 89.00 78 MET A O 1
ATOM 626 N N . GLU A 1 79 ? 8.437 7.403 1.158 1.00 86.12 79 GLU A N 1
ATOM 627 C CA . GLU A 1 79 ? 9.748 6.733 1.134 1.00 86.12 79 GLU A CA 1
ATOM 628 C C . GLU A 1 79 ? 10.852 7.611 0.539 1.00 86.12 79 GLU A C 1
ATOM 630 O O . GLU A 1 79 ? 12.002 7.573 0.978 1.00 86.12 79 GLU A O 1
ATOM 635 N N . LYS A 1 80 ? 10.496 8.440 -0.446 1.00 87.31 80 LYS A N 1
ATOM 636 C CA . LYS A 1 80 ? 11.408 9.395 -1.085 1.00 87.31 80 LYS A CA 1
ATOM 637 C C . LYS A 1 80 ? 11.533 10.714 -0.316 1.00 87.31 80 LYS A C 1
ATOM 639 O O . LYS A 1 80 ? 12.326 11.560 -0.721 1.00 87.31 80 LYS A O 1
ATOM 644 N N . GLY A 1 81 ? 10.748 10.916 0.746 1.00 88.06 81 GLY A N 1
ATOM 645 C CA . GLY A 1 81 ? 10.640 12.205 1.437 1.00 88.06 81 GLY A CA 1
ATOM 646 C C . GLY A 1 81 ? 10.081 13.320 0.544 1.00 88.06 81 GLY A C 1
ATOM 647 O O . GLY A 1 81 ? 10.459 14.478 0.698 1.00 88.06 81 GLY A O 1
ATOM 648 N N . GLY A 1 82 ? 9.253 12.968 -0.443 1.00 90.12 82 GLY A N 1
ATOM 649 C CA . GLY A 1 82 ? 8.697 13.907 -1.411 1.00 90.12 82 GLY A CA 1
ATOM 650 C C . GLY A 1 82 ? 7.532 14.718 -0.842 1.00 90.12 82 GLY A C 1
ATOM 651 O O . GLY A 1 82 ? 6.688 14.196 -0.127 1.00 90.12 82 GLY A O 1
ATOM 652 N N . HIS A 1 83 ? 7.443 15.990 -1.224 1.00 93.06 83 HIS A N 1
ATOM 653 C CA . HIS A 1 83 ? 6.322 16.875 -0.869 1.00 93.06 83 HIS A CA 1
ATOM 654 C C . HIS A 1 83 ? 5.251 16.974 -1.967 1.00 93.06 83 HIS A C 1
ATOM 656 O O . HIS A 1 83 ? 4.341 17.791 -1.873 1.00 93.06 83 HIS A O 1
ATOM 662 N N . ASP A 1 84 ? 5.364 16.153 -3.011 1.00 93.12 84 ASP A N 1
ATOM 663 C CA . ASP A 1 84 ? 4.395 16.057 -4.098 1.00 93.12 84 ASP A CA 1
ATOM 664 C C . ASP A 1 84 ? 4.402 14.642 -4.699 1.00 93.12 84 ASP A C 1
ATOM 666 O O . ASP A 1 84 ? 5.322 13.853 -4.453 1.00 93.12 84 ASP A O 1
ATOM 670 N N . ILE A 1 85 ? 3.378 14.321 -5.489 1.00 91.06 85 ILE A N 1
ATOM 671 C CA . ILE A 1 85 ? 3.197 13.014 -6.119 1.00 91.06 85 ILE A CA 1
ATOM 672 C C . ILE A 1 85 ? 3.465 13.117 -7.615 1.00 91.06 85 ILE A C 1
ATOM 674 O O . ILE A 1 85 ? 2.850 13.900 -8.333 1.00 91.06 85 ILE A O 1
ATOM 678 N N . SER A 1 86 ? 4.364 12.264 -8.102 1.00 85.88 86 SER A N 1
ATOM 679 C CA . SER A 1 86 ? 4.552 12.075 -9.539 1.00 85.88 86 SER A CA 1
ATOM 680 C C . SER A 1 86 ? 3.495 11.115 -10.096 1.00 85.88 86 SER A C 1
ATOM 682 O O . SER A 1 86 ? 3.224 10.107 -9.443 1.00 85.88 86 SER A O 1
ATOM 684 N N . PRO A 1 87 ? 2.933 11.375 -11.291 1.00 84.00 87 PRO A N 1
ATOM 685 C CA . PRO A 1 87 ? 1.967 10.473 -11.908 1.00 84.00 87 PRO A CA 1
ATOM 686 C C . PRO A 1 87 ? 2.558 9.077 -12.133 1.00 84.00 87 PRO A C 1
ATOM 688 O O . PRO A 1 87 ? 3.664 8.956 -12.665 1.00 84.00 87 PRO A O 1
ATOM 691 N N . GLU A 1 88 ? 1.802 8.035 -11.793 1.00 79.38 88 GLU A N 1
ATOM 692 C CA . GLU A 1 88 ? 2.138 6.643 -12.102 1.00 79.38 88 GLU A CA 1
ATOM 693 C C . GLU A 1 88 ? 1.043 5.955 -12.937 1.00 79.38 88 GLU A C 1
ATOM 695 O O . GLU A 1 88 ? -0.141 6.285 -12.807 1.00 79.38 88 GLU A O 1
ATOM 700 N N . PRO A 1 89 ? 1.409 5.024 -13.837 1.00 75.06 89 PRO A N 1
ATOM 701 C CA . PRO A 1 89 ? 0.427 4.197 -14.523 1.00 75.06 89 PRO A CA 1
ATOM 702 C C . PRO A 1 89 ? -0.323 3.329 -13.509 1.00 75.06 89 PRO A C 1
ATOM 704 O O . PRO A 1 89 ? 0.280 2.714 -12.635 1.00 75.06 89 PRO A O 1
ATOM 707 N N . VAL A 1 90 ? -1.647 3.279 -13.646 1.00 78.44 90 VAL A N 1
ATOM 708 C CA . VAL A 1 90 ? -2.510 2.478 -12.776 1.00 78.44 90 VAL A CA 1
ATOM 709 C C . VAL A 1 90 ? -2.650 1.082 -13.360 1.00 78.44 90 VAL A C 1
ATOM 711 O O . VAL A 1 90 ? -3.222 0.901 -14.438 1.00 78.44 90 VAL A O 1
ATOM 714 N N . GLU A 1 91 ? -2.157 0.088 -12.633 1.00 74.44 91 GLU A N 1
ATOM 715 C CA . GLU A 1 91 ? -2.467 -1.307 -12.918 1.00 74.44 91 GLU A CA 1
ATOM 716 C C . GLU A 1 91 ? -3.858 -1.671 -12.382 1.00 74.44 91 GLU A C 1
ATOM 718 O O . GLU A 1 91 ? -4.330 -1.115 -11.389 1.00 74.44 91 GLU A O 1
ATOM 723 N N . ARG A 1 92 ? -4.541 -2.623 -13.035 1.00 77.12 92 ARG A N 1
ATOM 724 C CA . ARG A 1 92 ? -5.853 -3.097 -12.561 1.00 77.12 92 ARG A CA 1
ATOM 725 C C . ARG A 1 92 ? -5.727 -3.651 -11.145 1.00 77.12 92 ARG A C 1
ATOM 727 O O . ARG A 1 92 ? -4.886 -4.512 -10.922 1.00 77.12 92 ARG A O 1
ATOM 734 N N . THR A 1 93 ? -6.603 -3.241 -10.239 1.00 83.31 93 THR A N 1
ATOM 735 C CA . THR A 1 93 ? -6.739 -3.795 -8.882 1.00 83.31 93 THR A CA 1
ATOM 736 C C . THR A 1 93 ? -8.199 -4.162 -8.624 1.00 83.31 93 THR A C 1
ATOM 738 O O . THR A 1 93 ? -9.094 -3.577 -9.230 1.00 83.31 93 THR A O 1
ATOM 741 N N . GLN A 1 94 ? -8.454 -5.111 -7.721 1.00 82.94 94 GLN A N 1
ATOM 742 C CA . GLN A 1 94 ? -9.789 -5.407 -7.196 1.00 82.94 94 GLN A CA 1
ATOM 743 C C . GLN A 1 94 ? -10.449 -4.143 -6.621 1.00 82.94 94 GLN A C 1
ATOM 745 O O . GLN A 1 94 ? -11.661 -3.969 -6.717 1.00 82.94 94 GLN A O 1
ATOM 750 N N . ALA A 1 95 ? -9.656 -3.246 -6.027 1.00 86.44 95 ALA A N 1
ATOM 751 C CA . ALA A 1 95 ? -10.118 -2.019 -5.391 1.00 86.44 95 ALA A CA 1
ATOM 752 C C . ALA A 1 95 ? -10.050 -0.813 -6.342 1.00 86.44 95 ALA A C 1
ATOM 754 O O . ALA A 1 95 ? -9.322 0.151 -6.105 1.00 86.44 95 ALA A O 1
ATOM 755 N N . GLU A 1 96 ? -10.833 -0.853 -7.423 1.00 83.69 96 GLU A N 1
ATOM 756 C CA . GLU A 1 96 ? -10.814 0.169 -8.483 1.00 83.69 96 GLU A CA 1
ATOM 757 C C . GLU A 1 96 ? -11.004 1.604 -7.962 1.00 83.69 96 GLU A C 1
ATOM 759 O O . GLU A 1 96 ? -10.394 2.539 -8.474 1.00 83.69 96 GLU A O 1
ATOM 764 N N . GLY A 1 97 ? -11.794 1.792 -6.897 1.00 83.44 97 GLY A N 1
ATOM 765 C CA . GLY A 1 97 ? -12.082 3.116 -6.333 1.00 83.44 97 GLY A CA 1
ATOM 766 C C . GLY A 1 97 ? -10.877 3.835 -5.711 1.00 83.44 97 GLY A C 1
ATOM 767 O O . GLY A 1 97 ? -10.954 5.039 -5.479 1.00 83.44 97 GLY A O 1
ATOM 768 N N . ILE A 1 98 ? -9.775 3.125 -5.448 1.00 86.31 98 ILE A N 1
ATOM 769 C CA . ILE A 1 98 ? -8.507 3.691 -4.946 1.00 86.31 98 ILE A CA 1
ATOM 770 C C . ILE A 1 98 ? -7.344 3.496 -5.926 1.00 86.31 98 ILE A C 1
ATOM 772 O O . ILE A 1 98 ? -6.203 3.817 -5.598 1.00 86.31 98 ILE A O 1
ATOM 776 N N . ALA A 1 99 ? -7.627 3.024 -7.141 1.00 87.88 99 ALA A N 1
ATOM 777 C CA . ALA A 1 99 ? -6.660 2.857 -8.219 1.00 87.88 99 ALA A CA 1
ATOM 778 C C . ALA A 1 99 ? -6.337 4.219 -8.873 1.00 87.88 99 ALA A C 1
ATOM 780 O O . ALA A 1 99 ? -6.700 4.498 -10.014 1.00 87.88 99 ALA A O 1
ATOM 781 N N . ILE A 1 100 ? -5.718 5.122 -8.109 1.00 86.69 100 ILE A N 1
ATOM 782 C CA . ILE A 1 100 ? -5.471 6.514 -8.496 1.00 86.69 100 ILE A CA 1
ATOM 783 C C . ILE A 1 100 ? -3.964 6.770 -8.572 1.00 86.69 100 ILE A C 1
ATOM 785 O O . ILE A 1 100 ? -3.323 7.030 -7.560 1.00 86.69 100 ILE A O 1
ATOM 789 N N . GLY A 1 101 ? -3.409 6.774 -9.785 1.00 85.88 101 GLY A N 1
ATOM 790 C CA . GLY A 1 101 ? -1.974 6.991 -10.021 1.00 85.88 101 GLY A CA 1
ATOM 791 C C . GLY A 1 101 ? -1.512 8.445 -9.873 1.00 85.88 101 GLY A C 1
ATOM 792 O O . GLY A 1 101 ? -0.317 8.720 -9.824 1.00 85.88 101 GLY A O 1
ATOM 793 N N . LEU A 1 102 ? -2.446 9.396 -9.785 1.00 89.81 102 LEU A N 1
ATOM 794 C CA . LEU A 1 102 ? -2.163 10.786 -9.428 1.00 89.81 102 LEU A CA 1
ATOM 795 C C . LEU A 1 102 ? -3.303 11.342 -8.561 1.00 89.81 102 LEU A C 1
ATOM 797 O O . LEU A 1 102 ? -4.302 11.833 -9.094 1.00 89.81 102 LEU A O 1
ATOM 801 N N . PRO A 1 103 ? -3.195 11.241 -7.225 1.00 90.50 103 PRO A N 1
ATOM 802 C CA . PRO A 1 103 ? -4.207 11.749 -6.314 1.00 90.50 103 PRO A CA 1
ATOM 803 C C . PRO A 1 103 ? -4.375 13.260 -6.435 1.00 90.50 103 PRO A C 1
ATOM 805 O O . PRO A 1 103 ? -3.411 14.029 -6.382 1.00 90.50 103 PRO A O 1
ATOM 808 N N . MET A 1 104 ? -5.629 13.699 -6.530 1.00 92.06 104 MET A N 1
ATOM 809 C CA . MET A 1 104 ? -5.949 15.116 -6.413 1.00 92.06 104 MET A CA 1
ATOM 810 C C . MET A 1 104 ? -5.509 15.615 -5.031 1.00 92.06 104 MET A C 1
ATOM 812 O O . MET A 1 104 ? -5.729 14.935 -4.030 1.00 92.06 104 MET A O 1
ATOM 816 N N . ARG A 1 105 ? -4.913 16.812 -4.973 1.00 94.69 105 ARG A N 1
ATOM 817 C CA . ARG A 1 105 ? -4.407 17.422 -3.726 1.00 94.69 105 ARG A CA 1
ATOM 818 C C . ARG A 1 105 ? -3.304 16.587 -3.049 1.00 94.69 105 ARG A C 1
ATOM 820 O O . ARG A 1 105 ? -3.138 16.668 -1.836 1.00 94.69 105 ARG A O 1
ATOM 827 N N . GLY A 1 106 ? -2.525 15.825 -3.827 1.00 94.50 106 GLY A N 1
ATOM 828 C CA . GLY A 1 106 ? -1.420 14.995 -3.329 1.00 94.50 106 GLY A CA 1
ATOM 829 C C . GLY A 1 106 ? -0.459 15.740 -2.396 1.00 94.50 106 GLY A C 1
ATOM 830 O O . GLY A 1 106 ? -0.231 15.284 -1.279 1.00 94.50 106 GLY A O 1
ATOM 831 N N . ALA A 1 107 ? 0.020 16.920 -2.803 1.00 95.38 107 ALA A N 1
ATOM 832 C CA . ALA A 1 107 ? 0.900 17.758 -1.983 1.00 95.38 107 ALA A CA 1
ATOM 833 C C . ALA A 1 107 ? 0.276 18.189 -0.637 1.00 95.38 107 ALA A C 1
ATOM 835 O O . ALA A 1 107 ? 0.929 18.116 0.401 1.00 95.38 107 ALA A O 1
ATOM 836 N N . GLU A 1 108 ? -1.001 18.592 -0.628 1.00 97.38 108 GLU A N 1
ATOM 837 C CA . GLU A 1 108 ? -1.718 18.994 0.597 1.00 97.38 108 GLU A CA 1
ATOM 838 C C . GLU A 1 108 ? -1.878 17.807 1.559 1.00 97.38 108 GLU A C 1
ATOM 840 O O . GLU A 1 108 ? -1.666 17.930 2.764 1.00 97.38 108 GLU A O 1
ATOM 845 N N . ILE A 1 109 ? -2.210 16.630 1.026 1.00 96.25 109 ILE A N 1
ATOM 846 C CA . ILE A 1 109 ? -2.343 15.408 1.825 1.00 96.25 109 ILE A CA 1
ATOM 847 C C . ILE A 1 109 ? -0.981 14.985 2.397 1.00 96.25 109 ILE A C 1
ATOM 849 O O . ILE A 1 109 ? -0.912 14.612 3.569 1.00 96.25 109 ILE A O 1
ATOM 853 N N . LEU A 1 110 ? 0.104 15.080 1.619 1.00 96.19 110 LEU A N 1
ATOM 854 C CA . LEU A 1 110 ? 1.464 14.800 2.096 1.00 96.19 110 LEU A CA 1
ATOM 855 C C . LEU A 1 110 ? 1.883 15.743 3.230 1.00 96.19 110 LEU A C 1
ATOM 857 O O . LEU A 1 110 ? 2.434 15.275 4.227 1.00 96.19 110 LEU A O 1
ATOM 861 N N . ASP A 1 111 ? 1.567 17.039 3.138 1.00 97.25 111 ASP A N 1
ATOM 862 C CA . ASP A 1 111 ? 1.819 17.991 4.229 1.00 97.25 111 ASP A CA 1
ATOM 863 C C . ASP A 1 111 ? 1.147 17.539 5.535 1.00 97.25 111 ASP A C 1
ATOM 865 O O . ASP A 1 111 ? 1.790 17.461 6.586 1.00 97.25 111 ASP A O 1
ATOM 869 N N . TYR A 1 112 ? -0.122 17.125 5.467 1.00 97.31 112 TYR A N 1
ATOM 870 C CA . TYR A 1 112 ? -0.831 16.593 6.631 1.00 97.31 112 TYR A CA 1
ATOM 871 C C . TYR A 1 112 ? -0.251 15.274 7.147 1.00 97.31 112 TYR A C 1
ATOM 873 O O . TYR A 1 112 ? -0.135 15.099 8.364 1.00 97.31 112 TYR A O 1
ATOM 881 N N . ILE A 1 113 ? 0.147 14.364 6.255 1.00 95.88 113 ILE A N 1
ATOM 882 C CA . ILE A 1 113 ? 0.813 13.107 6.619 1.00 95.88 113 ILE A CA 1
ATOM 883 C C . ILE A 1 113 ? 2.070 13.397 7.445 1.00 95.88 113 ILE A C 1
ATOM 885 O O . ILE A 1 113 ? 2.227 12.839 8.536 1.00 95.88 113 ILE A O 1
ATOM 889 N N . TYR A 1 114 ? 2.932 14.305 6.980 1.00 95.88 114 TYR A N 1
ATOM 890 C CA . TYR A 1 114 ? 4.161 14.666 7.686 1.00 95.88 114 TYR A CA 1
ATOM 891 C C . TYR A 1 114 ? 3.882 15.413 8.989 1.00 95.88 114 TYR A C 1
ATOM 893 O O . TYR A 1 114 ? 4.451 15.074 10.032 1.00 95.88 114 TYR A O 1
ATOM 901 N N . ARG A 1 115 ? 2.962 16.383 8.965 1.00 97.31 115 ARG A N 1
ATOM 902 C CA . ARG A 1 115 ? 2.578 17.180 10.136 1.00 97.31 115 ARG A CA 1
ATOM 903 C C . ARG A 1 115 ? 2.056 16.318 11.281 1.00 97.31 115 ARG A C 1
ATOM 905 O O . ARG A 1 115 ? 2.416 16.553 12.435 1.00 97.31 115 ARG A O 1
ATOM 912 N N . TYR A 1 116 ? 1.217 15.331 10.973 1.00 97.12 116 TYR A N 1
ATOM 913 C CA . TYR A 1 116 ? 0.599 14.456 11.971 1.00 97.12 116 TYR A CA 1
ATOM 914 C C . TYR A 1 116 ? 1.333 13.129 12.168 1.00 97.12 116 TYR A C 1
ATOM 916 O O . TYR A 1 116 ? 0.880 12.303 12.959 1.00 97.12 116 TYR A O 1
ATOM 924 N N . LYS A 1 117 ? 2.483 12.937 11.506 1.00 94.44 117 LYS A N 1
ATOM 925 C CA . LYS A 1 117 ? 3.293 11.711 11.580 1.00 94.44 117 LYS A CA 1
ATOM 926 C C . LYS A 1 117 ? 2.449 10.465 11.297 1.00 94.44 117 LYS A C 1
ATOM 928 O O . LYS A 1 117 ? 2.522 9.469 12.020 1.00 94.44 117 LYS A O 1
ATOM 933 N N . VAL A 1 118 ? 1.607 10.561 10.269 1.00 93.06 118 VAL A N 1
ATOM 934 C CA . VAL A 1 118 ? 0.731 9.470 9.843 1.00 93.06 118 VAL A CA 1
ATOM 935 C C . VAL A 1 118 ? 1.599 8.298 9.403 1.00 93.06 118 VAL A C 1
ATOM 937 O O . VAL A 1 118 ? 2.567 8.465 8.663 1.00 93.06 118 VAL A O 1
ATOM 940 N N . LYS A 1 119 ? 1.250 7.103 9.877 1.00 89.19 119 LYS A N 1
ATOM 941 C CA . LYS A 1 119 ? 1.870 5.865 9.414 1.00 89.19 119 LYS A CA 1
ATOM 942 C C . LYS A 1 119 ? 1.154 5.389 8.160 1.00 89.19 119 LYS A C 1
ATOM 944 O O . LYS A 1 119 ? -0.073 5.317 8.146 1.00 89.19 119 LYS A O 1
ATOM 949 N N . ALA A 1 120 ? 1.930 5.062 7.138 1.00 88.31 120 ALA A N 1
ATOM 950 C CA . ALA A 1 120 ? 1.430 4.365 5.968 1.00 88.31 120 ALA A CA 1
ATOM 951 C C . ALA A 1 120 ? 1.279 2.868 6.262 1.00 88.31 120 ALA A C 1
ATOM 953 O O . ALA A 1 120 ? 2.002 2.322 7.094 1.00 88.31 120 ALA A O 1
ATOM 954 N N . ALA A 1 121 ? 0.347 2.229 5.564 1.00 88.06 121 ALA A N 1
ATOM 955 C CA . ALA A 1 121 ? 0.198 0.783 5.520 1.00 88.06 121 ALA A CA 1
ATOM 956 C C . ALA A 1 121 ? -0.041 0.384 4.067 1.00 88.06 121 ALA A C 1
ATOM 958 O O . ALA A 1 121 ? -0.865 1.008 3.389 1.00 88.06 121 ALA A O 1
ATOM 959 N N . THR A 1 122 ? 0.678 -0.628 3.597 1.00 88.62 122 THR A N 1
ATOM 960 C CA . THR A 1 122 ? 0.458 -1.186 2.267 1.00 88.62 122 THR A CA 1
ATOM 961 C C . THR A 1 122 ? -0.796 -2.062 2.275 1.00 88.62 122 THR A C 1
ATOM 963 O O . THR A 1 122 ? -1.270 -2.517 3.322 1.00 88.62 122 THR A O 1
ATOM 966 N N . ILE A 1 123 ? -1.388 -2.253 1.098 1.00 88.81 123 ILE A N 1
ATOM 967 C CA . ILE A 1 123 ? -2.558 -3.115 0.919 1.00 88.81 123 ILE A CA 1
ATOM 968 C C . ILE A 1 123 ? -2.145 -4.250 -0.014 1.00 88.81 123 ILE A C 1
ATOM 970 O O . ILE A 1 123 ? -2.000 -4.004 -1.213 1.00 88.81 123 ILE A O 1
ATOM 974 N N . PRO A 1 124 ? -1.985 -5.479 0.502 1.00 87.31 124 PRO A N 1
ATOM 975 C CA . PRO A 1 124 ? -1.707 -6.625 -0.351 1.00 87.31 124 PRO A CA 1
ATOM 976 C C . PRO A 1 124 ? -2.956 -7.024 -1.160 1.00 87.31 124 PRO A C 1
ATOM 978 O O . PRO A 1 124 ? -4.011 -7.311 -0.580 1.00 87.31 124 PRO A O 1
ATOM 981 N N . GLU A 1 125 ? -2.855 -7.056 -2.495 1.00 85.31 125 GLU A N 1
ATOM 982 C CA . GLU A 1 125 ? -3.975 -7.372 -3.409 1.00 85.31 125 GLU A CA 1
ATOM 983 C C . GLU A 1 125 ? -4.665 -8.697 -3.056 1.00 85.31 125 GLU A C 1
ATOM 985 O O . GLU A 1 125 ? -5.894 -8.800 -3.064 1.00 85.31 125 GLU A O 1
ATOM 990 N N . ASP A 1 126 ? -3.875 -9.724 -2.732 1.00 86.69 126 ASP A N 1
ATOM 991 C CA . ASP A 1 126 ? -4.348 -11.085 -2.461 1.00 86.69 126 ASP A CA 1
ATOM 992 C C . ASP A 1 126 ? -5.177 -11.180 -1.169 1.00 86.69 126 ASP A C 1
ATOM 994 O O . ASP A 1 126 ? -5.913 -12.149 -0.964 1.00 86.69 126 ASP A O 1
ATOM 998 N N . LYS A 1 127 ? -5.112 -10.159 -0.306 1.00 90.88 127 LYS A N 1
ATOM 999 C CA . LYS A 1 127 ? -5.856 -10.092 0.958 1.00 90.88 127 LYS A CA 1
ATOM 1000 C C . LYS A 1 127 ? -7.201 -9.388 0.836 1.00 90.88 127 LYS A C 1
ATOM 1002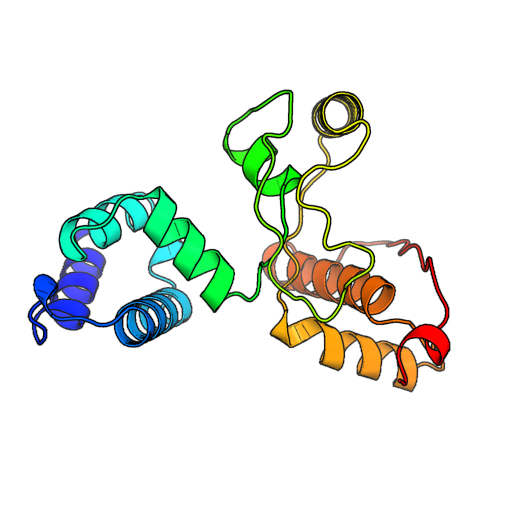 O O . LYS A 1 127 ? -8.037 -9.559 1.723 1.00 90.88 127 LYS A O 1
ATOM 1007 N N . ILE A 1 128 ? -7.453 -8.642 -0.243 1.00 91.69 128 ILE A N 1
ATOM 1008 C CA . ILE A 1 128 ? -8.671 -7.828 -0.395 1.00 91.69 128 ILE A CA 1
ATOM 1009 C C . ILE A 1 128 ? -9.933 -8.703 -0.335 1.00 91.69 128 ILE A C 1
ATOM 1011 O O . ILE A 1 128 ? -10.870 -8.398 0.406 1.00 91.69 128 ILE A O 1
ATOM 1015 N N . LEU A 1 129 ? -9.955 -9.827 -1.058 1.00 92.12 129 LEU A N 1
ATOM 1016 C CA . LEU A 1 129 ? -11.119 -10.721 -1.090 1.00 92.12 129 LEU A CA 1
ATOM 1017 C C . LEU A 1 129 ? -11.340 -11.445 0.245 1.00 92.12 129 LEU A C 1
ATOM 1019 O O . LEU A 1 129 ? -12.471 -11.521 0.725 1.00 92.12 129 LEU A O 1
ATOM 1023 N N . ALA A 1 130 ? -10.267 -11.906 0.890 1.00 93.81 130 ALA A N 1
ATOM 1024 C CA . ALA A 1 130 ? -10.351 -12.530 2.210 1.00 93.81 130 ALA A CA 1
ATOM 1025 C C . ALA A 1 130 ? -10.855 -11.538 3.277 1.00 93.81 130 ALA A C 1
ATOM 1027 O O . ALA A 1 130 ? -11.681 -11.887 4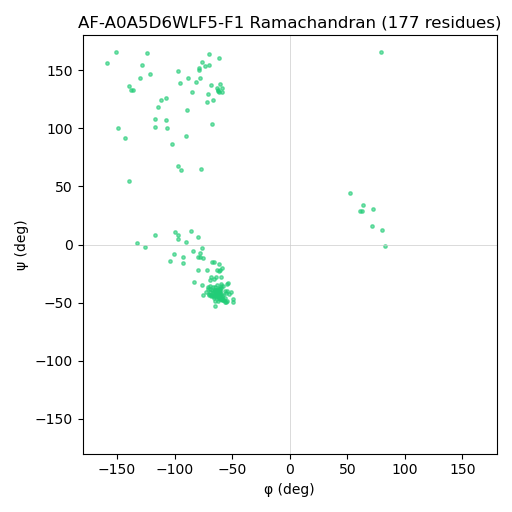.124 1.00 93.81 130 ALA A O 1
ATOM 1028 N N . ALA A 1 131 ? -10.412 -10.279 3.211 1.00 94.94 131 ALA A N 1
ATOM 1029 C CA . ALA A 1 131 ? -10.894 -9.209 4.079 1.00 94.94 131 ALA A CA 1
ATOM 1030 C C . ALA A 1 131 ? -12.384 -8.915 3.845 1.00 94.94 131 ALA A C 1
ATOM 1032 O O . ALA A 1 131 ? -13.140 -8.769 4.810 1.00 94.94 131 ALA A O 1
ATOM 1033 N N . ARG A 1 132 ? -12.831 -8.896 2.581 1.00 94.00 132 ARG A N 1
ATOM 1034 C CA . ARG A 1 132 ? -14.250 -8.751 2.217 1.00 94.00 132 ARG A CA 1
ATOM 1035 C C . ARG A 1 132 ? -15.093 -9.876 2.813 1.00 94.00 132 ARG A C 1
ATOM 1037 O O . ARG A 1 132 ? -16.125 -9.608 3.426 1.00 94.00 132 ARG A O 1
ATOM 1044 N N . GLU A 1 133 ? -14.642 -11.122 2.687 1.00 94.25 133 GLU A N 1
ATOM 1045 C CA . GLU A 1 133 ? -15.333 -12.279 3.258 1.00 94.25 133 GLU A CA 1
ATOM 1046 C C . GLU A 1 133 ? -15.410 -12.190 4.790 1.00 94.25 133 GLU A C 1
ATOM 1048 O O . GLU A 1 133 ? -16.469 -12.418 5.380 1.00 94.25 133 GLU A O 1
ATOM 1053 N N . ALA A 1 134 ? -14.319 -11.791 5.448 1.00 94.69 134 ALA A N 1
ATOM 1054 C CA . ALA A 1 134 ? -14.281 -11.610 6.896 1.00 94.69 134 ALA A CA 1
ATOM 1055 C C . ALA A 1 134 ? -15.260 -10.527 7.386 1.00 94.69 134 ALA A C 1
ATOM 1057 O O . ALA A 1 134 ? -15.888 -10.703 8.434 1.00 94.69 134 ALA A O 1
ATOM 1058 N N . LEU A 1 135 ? -15.422 -9.431 6.634 1.00 93.44 135 LEU A N 1
ATOM 1059 C CA . LEU A 1 135 ? -16.454 -8.420 6.895 1.00 93.44 135 LEU A CA 1
ATOM 1060 C C . LEU A 1 135 ? -17.860 -9.001 6.690 1.00 93.44 135 LEU A C 1
ATOM 1062 O O . LEU A 1 135 ? -18.716 -8.867 7.567 1.00 93.44 135 LEU A O 1
ATOM 1066 N N . SER A 1 136 ? -18.081 -9.725 5.590 1.00 93.25 136 SER A N 1
ATOM 1067 C CA . SER A 1 136 ? -19.380 -10.324 5.263 1.00 93.25 136 SER A CA 1
ATOM 1068 C C . SER A 1 136 ? -19.839 -11.332 6.317 1.00 93.25 136 SER A C 1
ATOM 1070 O O . SER A 1 136 ? -21.002 -11.322 6.716 1.00 93.25 136 SER A O 1
ATOM 1072 N N . ARG A 1 137 ? -18.926 -12.159 6.848 1.00 95.25 137 ARG A N 1
ATOM 1073 C CA . ARG A 1 137 ? -19.210 -13.097 7.952 1.00 95.25 137 ARG A CA 1
ATOM 1074 C C . ARG A 1 137 ? -19.648 -12.395 9.245 1.00 95.25 137 ARG A C 1
ATOM 1076 O O . ARG A 1 137 ? -20.221 -13.038 10.118 1.00 95.25 137 ARG A O 1
ATOM 1083 N N . ARG A 1 138 ? -19.400 -11.087 9.371 1.00 93.69 138 ARG A N 1
ATOM 1084 C CA . ARG A 1 138 ? -19.873 -10.235 10.475 1.00 93.69 138 ARG A CA 1
ATOM 1085 C C . ARG A 1 138 ? -21.120 -9.415 10.121 1.00 93.69 138 ARG A C 1
ATOM 1087 O O . ARG A 1 138 ? -21.488 -8.525 10.879 1.00 93.69 138 ARG A O 1
ATOM 1094 N N . GLY A 1 139 ? -21.766 -9.699 8.989 1.00 92.75 139 GLY A N 1
ATOM 1095 C CA . GLY A 1 139 ? -22.950 -8.976 8.518 1.00 92.75 139 GLY A CA 1
ATOM 1096 C C . GLY A 1 139 ? -22.639 -7.649 7.823 1.00 92.75 139 GLY A C 1
ATOM 1097 O O . GLY A 1 139 ? -23.547 -6.855 7.597 1.00 92.75 139 GLY A O 1
ATOM 1098 N N . ILE A 1 140 ? -21.372 -7.392 7.482 1.00 91.12 140 ILE A N 1
ATOM 1099 C CA . ILE A 1 140 ? -20.933 -6.156 6.832 1.00 91.12 140 ILE A CA 1
ATOM 1100 C C . ILE A 1 140 ? -20.613 -6.457 5.366 1.00 91.12 140 ILE A C 1
ATOM 1102 O O . ILE A 1 140 ? -19.542 -6.969 5.046 1.00 91.12 140 ILE A O 1
ATOM 1106 N N . TYR A 1 141 ? -21.536 -6.127 4.462 1.00 89.31 141 TYR A N 1
ATOM 1107 C CA . TYR A 1 141 ? -21.339 -6.347 3.028 1.00 89.31 141 TYR A CA 1
ATOM 1108 C C . TYR A 1 141 ? -20.680 -5.137 2.354 1.00 89.31 141 TYR A C 1
ATOM 1110 O O . TYR A 1 141 ? -21.344 -4.172 1.970 1.00 89.31 141 TYR A O 1
ATOM 1118 N N . ALA A 1 142 ? -19.353 -5.181 2.250 1.00 89.12 142 ALA A N 1
ATOM 1119 C CA . ALA A 1 142 ? -18.511 -4.092 1.759 1.00 89.12 142 ALA A CA 1
ATOM 1120 C C . ALA A 1 142 ? -18.142 -4.239 0.271 1.00 89.12 142 ALA A C 1
ATOM 1122 O O . ALA A 1 142 ? -17.985 -5.357 -0.225 1.00 89.12 142 ALA A O 1
ATOM 1123 N N . GLU A 1 143 ? -17.964 -3.110 -0.425 1.00 89.06 143 GLU A N 1
ATOM 1124 C CA . GLU A 1 143 ? -17.332 -3.080 -1.757 1.00 89.06 143 GLU A CA 1
ATOM 1125 C C . GLU A 1 143 ? -15.827 -3.397 -1.665 1.00 89.06 143 GLU A C 1
ATOM 1127 O O . GLU A 1 143 ? -15.238 -3.299 -0.581 1.00 89.06 143 GLU A O 1
ATOM 1132 N N . HIS A 1 144 ? -15.179 -3.722 -2.791 1.00 89.25 144 HIS A N 1
ATOM 1133 C CA . HIS A 1 144 ? -13.751 -4.079 -2.810 1.00 89.25 144 HIS A CA 1
ATOM 1134 C C . HIS A 1 144 ? -12.844 -2.994 -2.216 1.00 89.25 144 HIS A C 1
ATOM 1136 O O . HIS A 1 144 ? -11.943 -3.310 -1.445 1.00 89.25 144 HIS A O 1
ATOM 1142 N N . THR A 1 145 ? -13.116 -1.717 -2.490 1.00 88.69 145 THR A N 1
ATOM 1143 C CA . THR A 1 145 ? -12.350 -0.591 -1.930 1.00 88.69 145 THR A CA 1
ATOM 1144 C C . THR A 1 145 ? -12.429 -0.534 -0.408 1.00 88.69 145 THR A C 1
ATOM 1146 O O . THR A 1 145 ? -11.427 -0.334 0.272 1.00 88.69 145 THR A O 1
ATOM 1149 N N . THR A 1 146 ? -13.613 -0.761 0.158 1.00 90.00 146 THR A N 1
ATOM 1150 C CA . THR A 1 146 ? -13.780 -0.787 1.615 1.00 90.00 146 THR A CA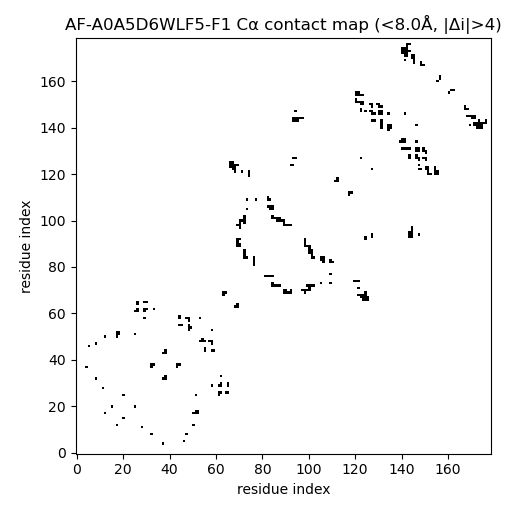 1
ATOM 1151 C C . THR A 1 146 ? -13.103 -2.020 2.226 1.00 90.00 146 THR A C 1
ATOM 1153 O O . THR A 1 146 ? -12.465 -1.927 3.276 1.00 90.00 146 THR A O 1
ATOM 1156 N N . ALA A 1 147 ? -13.178 -3.168 1.548 1.00 92.94 147 ALA A N 1
ATOM 1157 C CA . ALA A 1 147 ? -12.451 -4.366 1.951 1.00 92.94 147 ALA A CA 1
ATOM 1158 C C . ALA A 1 147 ? -10.925 -4.177 1.893 1.00 92.94 147 ALA A C 1
ATOM 1160 O O . ALA A 1 147 ? -10.223 -4.683 2.764 1.00 92.94 147 ALA A O 1
ATOM 1161 N N . ALA A 1 148 ? -10.419 -3.401 0.932 1.00 91.88 148 ALA A N 1
ATOM 1162 C CA . ALA A 1 148 ? -9.004 -3.072 0.803 1.00 91.88 148 ALA A CA 1
ATOM 1163 C C . ALA A 1 148 ? -8.479 -2.261 1.996 1.00 91.88 148 ALA A C 1
ATOM 1165 O O . ALA A 1 148 ? -7.414 -2.576 2.521 1.00 91.88 148 ALA A O 1
ATOM 1166 N N . VAL A 1 149 ? -9.251 -1.294 2.510 1.00 91.88 149 VAL A N 1
ATOM 1167 C CA . VAL A 1 149 ? -8.880 -0.576 3.746 1.00 91.88 149 VAL A CA 1
ATOM 1168 C C . VAL A 1 149 ? -8.795 -1.541 4.934 1.00 91.88 149 VAL A C 1
ATOM 1170 O O . VAL A 1 149 ? -7.869 -1.454 5.742 1.00 91.88 149 VAL A O 1
ATOM 1173 N N . TYR A 1 150 ? -9.725 -2.497 5.037 1.00 94.00 150 TYR A N 1
ATOM 1174 C CA . TYR A 1 150 ? -9.666 -3.509 6.095 1.00 94.00 150 TYR A CA 1
ATOM 1175 C C . TYR A 1 150 ? -8.481 -4.467 5.925 1.00 94.00 150 TYR A C 1
ATOM 1177 O O . TYR A 1 150 ? -7.825 -4.790 6.913 1.00 94.00 150 TYR A O 1
ATOM 1185 N N . ALA A 1 151 ? -8.163 -4.872 4.694 1.00 93.44 151 ALA A N 1
ATOM 1186 C CA . ALA A 1 151 ? -6.975 -5.662 4.387 1.00 93.44 151 ALA A CA 1
ATOM 1187 C C . ALA A 1 151 ? -5.690 -4.925 4.798 1.00 93.44 151 ALA A C 1
ATOM 1189 O O . ALA A 1 151 ? -4.864 -5.505 5.499 1.00 93.44 151 ALA A O 1
ATOM 1190 N N . GLY A 1 152 ? -5.569 -3.635 4.466 1.00 92.12 152 GLY A N 1
ATOM 1191 C CA . GLY A 1 152 ? -4.446 -2.797 4.896 1.00 92.12 152 GLY A CA 1
ATOM 1192 C C . GLY A 1 152 ? -4.339 -2.671 6.417 1.00 92.12 152 GLY A C 1
ATOM 1193 O O . GLY A 1 152 ? -3.247 -2.744 6.971 1.00 92.12 152 GLY A O 1
ATOM 1194 N N . TYR A 1 153 ? -5.466 -2.566 7.131 1.00 93.38 153 TYR A N 1
ATOM 1195 C CA . TYR A 1 153 ? -5.461 -2.585 8.598 1.00 93.38 153 TYR A CA 1
ATOM 1196 C C . TYR A 1 153 ? -4.981 -3.925 9.176 1.00 93.38 153 TYR A C 1
ATOM 1198 O O . TYR A 1 153 ? -4.218 -3.939 10.144 1.00 93.38 153 TYR A O 1
ATOM 1206 N N . LEU A 1 154 ? -5.431 -5.052 8.615 1.00 93.31 154 LEU A N 1
ATOM 1207 C CA . LEU A 1 154 ? -4.980 -6.377 9.046 1.00 93.31 154 LEU A CA 1
ATOM 1208 C C . LEU A 1 154 ? -3.477 -6.540 8.812 1.00 93.31 154 LEU A C 1
ATOM 1210 O O . LEU A 1 154 ? -2.780 -6.963 9.730 1.00 93.31 154 LEU A O 1
ATOM 1214 N N . HIS A 1 155 ? -2.989 -6.121 7.645 1.00 91.19 155 HIS A N 1
ATOM 1215 C CA . HIS A 1 155 ? -1.568 -6.144 7.319 1.00 91.19 155 HIS A CA 1
ATOM 1216 C C . HIS A 1 155 ? -0.746 -5.254 8.265 1.00 91.19 155 HIS A C 1
ATOM 1218 O O . HIS A 1 155 ? 0.209 -5.718 8.881 1.00 91.19 155 HIS A O 1
ATOM 1224 N N . TYR A 1 156 ? -1.202 -4.024 8.529 1.00 91.62 156 TYR A N 1
ATOM 1225 C CA . TYR A 1 156 ? -0.599 -3.149 9.540 1.00 91.62 156 TYR A CA 1
ATOM 1226 C C . TYR A 1 156 ? -0.508 -3.831 10.918 1.00 91.62 156 TYR A C 1
ATOM 1228 O O . TYR A 1 156 ? 0.483 -3.683 11.634 1.00 91.62 156 TYR A O 1
ATOM 1236 N N . CYS A 1 157 ? -1.534 -4.592 11.316 1.00 93.12 157 CYS A N 1
ATOM 1237 C CA . CYS A 1 157 ? -1.519 -5.325 12.582 1.00 93.12 157 CYS A CA 1
ATOM 1238 C C . CYS A 1 157 ? -0.525 -6.495 12.594 1.00 93.12 157 CYS A C 1
ATOM 1240 O O . CYS A 1 157 ? -0.020 -6.821 13.669 1.00 93.12 157 CYS A O 1
ATOM 1242 N N . GLU A 1 158 ? -0.260 -7.134 11.453 1.00 89.81 158 GLU A N 1
ATOM 1243 C CA . GLU A 1 158 ? 0.766 -8.179 11.327 1.00 89.81 158 GLU A CA 1
ATOM 1244 C C . GLU A 1 158 ? 2.168 -7.597 11.560 1.00 89.81 158 GLU A C 1
ATOM 1246 O O . GLU A 1 158 ? 2.976 -8.206 12.259 1.00 89.81 158 GLU A O 1
ATOM 1251 N N . GLU A 1 159 ? 2.431 -6.391 11.051 1.00 85.44 159 GLU A N 1
ATOM 1252 C CA . GLU A 1 159 ? 3.742 -5.734 11.148 1.00 85.44 159 GLU A CA 1
ATOM 1253 C C . GLU A 1 159 ? 3.973 -4.993 12.474 1.00 85.44 159 GLU A C 1
ATOM 1255 O O . GLU A 1 159 ? 5.101 -4.897 12.963 1.00 85.44 159 GLU A O 1
ATOM 1260 N N . HIS A 1 160 ? 2.913 -4.437 13.066 1.00 89.31 160 HIS A N 1
ATOM 1261 C CA . HIS A 1 160 ? 3.027 -3.501 14.192 1.00 89.31 160 HIS A CA 1
ATOM 1262 C C . HIS A 1 160 ? 2.224 -3.896 15.433 1.00 89.31 160 HIS A C 1
ATOM 1264 O O . HIS A 1 160 ? 2.286 -3.204 16.454 1.00 89.31 160 HIS A O 1
ATOM 1270 N N . GLY A 1 161 ? 1.482 -5.000 15.370 1.00 90.94 161 GLY A N 1
ATOM 1271 C CA . GLY A 1 161 ? 0.545 -5.404 16.408 1.00 90.94 161 GLY A CA 1
ATOM 1272 C C . GLY A 1 161 ? -0.783 -4.645 16.341 1.00 90.94 161 GLY A C 1
ATOM 1273 O O . GLY A 1 161 ? -0.942 -3.626 15.666 1.00 90.94 161 GLY A O 1
ATOM 1274 N N . ARG A 1 162 ? -1.781 -5.164 17.063 1.00 90.38 162 ARG A N 1
ATOM 1275 C CA . ARG A 1 162 ? -3.133 -4.594 17.054 1.00 90.38 162 ARG A CA 1
ATOM 1276 C C . ARG A 1 162 ? -3.163 -3.231 17.736 1.00 90.38 162 ARG A C 1
ATOM 1278 O O . ARG A 1 162 ? -2.616 -3.047 18.823 1.00 90.38 162 ARG A O 1
ATOM 1285 N N . THR A 1 163 ? -3.879 -2.294 17.125 1.00 87.12 163 THR A N 1
ATOM 1286 C CA . THR A 1 163 ? -4.230 -1.026 17.768 1.00 87.12 163 THR A CA 1
ATOM 1287 C C . THR A 1 163 ? -5.250 -1.254 18.888 1.00 87.12 163 THR A C 1
ATOM 1289 O O . THR A 1 163 ? -6.001 -2.230 18.861 1.00 87.12 163 THR A O 1
ATOM 1292 N N . ARG A 1 164 ? -5.287 -0.348 19.879 1.00 87.06 164 ARG A N 1
ATOM 1293 C CA . ARG A 1 164 ? -6.261 -0.421 20.983 1.00 87.06 164 ARG A CA 1
ATOM 1294 C C . ARG A 1 164 ? -7.692 -0.241 20.476 1.00 87.06 164 ARG A C 1
ATOM 1296 O O . ARG A 1 164 ? -8.536 -1.088 20.722 1.00 87.06 164 ARG A O 1
ATOM 1303 N N . ASP A 1 165 ? -7.906 0.842 19.734 1.00 90.44 165 ASP A N 1
ATOM 1304 C CA . ASP A 1 165 ? -9.163 1.206 19.088 1.00 90.44 165 ASP A CA 1
ATOM 1305 C C . ASP A 1 165 ? -8.852 1.540 17.616 1.00 90.44 165 ASP A C 1
ATOM 1307 O O . ASP A 1 165 ? -7.784 2.084 17.315 1.00 90.44 165 ASP A O 1
ATOM 1311 N N . ALA A 1 166 ? -9.740 1.187 16.685 1.00 90.12 166 ALA A N 1
ATOM 1312 C CA . ALA A 1 166 ? -9.598 1.514 15.264 1.00 90.12 166 ALA A CA 1
ATOM 1313 C C . ALA A 1 166 ? -10.949 1.911 14.668 1.00 90.12 166 ALA A C 1
ATOM 1315 O O . ALA A 1 166 ? -11.954 1.241 14.901 1.00 90.12 166 ALA A O 1
ATOM 1316 N N . LEU A 1 167 ? -10.949 2.977 13.867 1.00 91.75 167 LEU A N 1
ATOM 1317 C CA . LEU A 1 167 ? -12.081 3.383 13.044 1.00 91.75 167 LEU A CA 1
ATOM 1318 C C . LEU A 1 167 ? -11.703 3.180 11.579 1.00 91.75 167 LEU A C 1
ATOM 1320 O O . LEU A 1 167 ? -10.696 3.716 11.121 1.00 91.75 167 LEU A O 1
ATOM 1324 N N . ILE A 1 168 ? -12.517 2.419 10.854 1.00 89.62 168 ILE A N 1
ATOM 1325 C CA . ILE A 1 168 ? -12.333 2.159 9.427 1.00 89.62 168 ILE A CA 1
ATOM 1326 C C . ILE A 1 168 ? -13.499 2.805 8.692 1.00 89.62 168 ILE A C 1
AT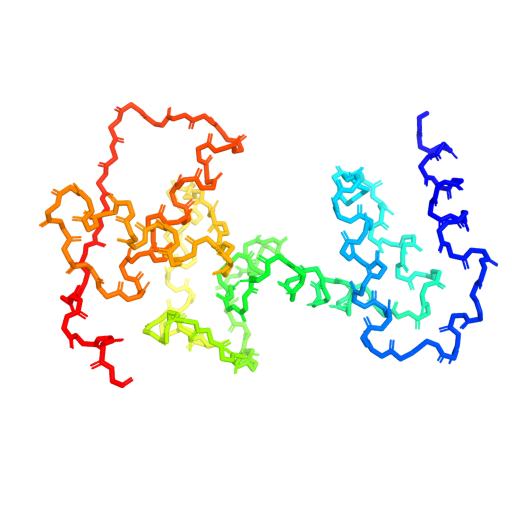OM 1328 O O . ILE A 1 168 ? -14.656 2.456 8.927 1.00 89.62 168 ILE A O 1
ATOM 1332 N N . SER A 1 169 ? -13.198 3.766 7.820 1.00 86.62 169 SER A N 1
ATOM 1333 C CA . SER A 1 169 ? -14.205 4.397 6.971 1.00 86.62 169 SER A CA 1
ATOM 1334 C C . SER A 1 169 ? -14.683 3.419 5.902 1.00 86.62 169 SER A C 1
ATOM 1336 O O . SER A 1 169 ? -13.872 2.853 5.169 1.00 86.62 169 SER A O 1
ATOM 1338 N N . MET A 1 170 ? -15.999 3.263 5.780 1.00 83.94 170 MET A N 1
ATOM 1339 C CA . MET A 1 170 ? -16.630 2.477 4.725 1.00 83.94 170 MET A CA 1
ATOM 1340 C C . MET A 1 170 ? -17.292 3.414 3.715 1.00 83.94 170 MET A C 1
ATOM 1342 O O . MET A 1 170 ? -18.311 4.030 4.022 1.00 83.94 170 MET A O 1
ATOM 1346 N N . CYS A 1 171 ? -16.707 3.544 2.525 1.00 77.31 171 CYS A N 1
ATOM 1347 C CA . CYS A 1 171 ? -17.128 4.547 1.541 1.00 77.31 171 CYS A CA 1
ATOM 1348 C C . CYS A 1 171 ? -18.167 4.026 0.530 1.00 77.31 171 CYS A C 1
ATOM 1350 O O . CYS A 1 171 ? -18.782 4.827 -0.178 1.00 77.31 171 CYS A O 1
ATOM 1352 N N . GLY A 1 172 ? -18.420 2.712 0.482 1.00 73.19 172 GLY A N 1
ATOM 1353 C CA . GLY A 1 172 ? -19.406 2.137 -0.431 1.00 73.19 172 GLY A CA 1
ATOM 1354 C C . GLY A 1 172 ? -19.935 0.760 -0.027 1.00 73.19 172 GLY A C 1
ATOM 1355 O O . GLY A 1 172 ? -19.323 0.019 0.745 1.00 73.19 172 GLY A O 1
ATOM 1356 N N . ALA A 1 173 ? -21.132 0.447 -0.529 1.00 72.69 173 ALA A N 1
ATOM 1357 C CA . ALA A 1 173 ? -21.858 -0.787 -0.240 1.00 72.69 173 ALA A CA 1
ATOM 1358 C C . ALA A 1 173 ? -21.469 -1.907 -1.217 1.00 72.69 173 ALA A C 1
ATOM 1360 O O . ALA A 1 173 ? -21.316 -1.654 -2.411 1.00 72.69 173 ALA A O 1
ATOM 1361 N N . GLY A 1 174 ? -21.399 -3.153 -0.732 1.00 64.00 174 GLY A N 1
ATOM 1362 C CA . GLY A 1 174 ? -20.923 -4.312 -1.505 1.00 64.00 174 GLY A CA 1
ATOM 1363 C C . GLY A 1 174 ? -21.689 -4.628 -2.789 1.00 64.00 174 GLY A C 1
ATOM 1364 O O . GLY A 1 174 ? -21.122 -5.225 -3.695 1.00 64.00 174 GLY A O 1
ATOM 1365 N N . LEU A 1 175 ? -22.928 -4.146 -2.922 1.00 72.12 175 LEU A N 1
ATOM 1366 C CA . LEU A 1 175 ? -23.731 -4.269 -4.146 1.00 72.12 175 LEU A CA 1
ATOM 1367 C C . LEU A 1 175 ? -23.086 -3.589 -5.370 1.00 72.12 175 LEU A C 1
ATOM 1369 O O . LEU A 1 175 ? -23.402 -3.937 -6.501 1.00 72.12 175 LEU A O 1
ATOM 1373 N N . LYS A 1 176 ? -22.176 -2.627 -5.162 1.00 63.75 176 LYS A N 1
ATOM 1374 C CA . LYS A 1 176 ? -21.434 -1.930 -6.229 1.00 63.75 176 LYS A CA 1
ATOM 1375 C C . LYS A 1 176 ? -20.251 -2.728 -6.790 1.00 63.75 176 LYS A C 1
ATOM 1377 O O . LYS A 1 176 ? -19.425 -2.172 -7.495 1.00 63.75 176 LYS A O 1
ATOM 1382 N N . SER A 1 177 ? 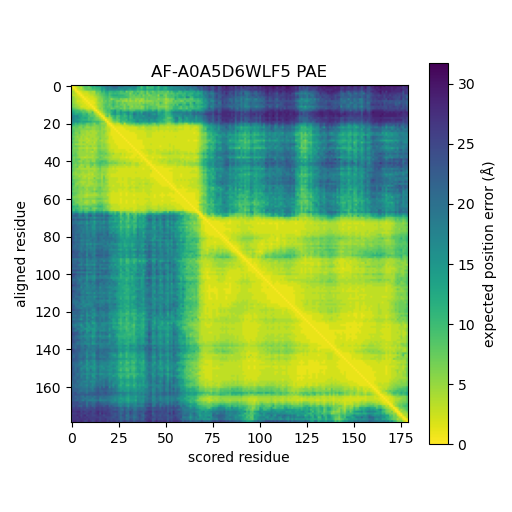-20.080 -3.978 -6.383 1.00 60.28 177 SER A N 1
ATOM 1383 C CA . SER A 1 177 ? -18.900 -4.779 -6.720 1.00 60.28 177 SER A CA 1
ATOM 1384 C C . SER A 1 177 ? -19.238 -6.181 -7.220 1.00 60.28 177 SER A C 1
ATOM 1386 O O . SER A 1 177 ? -18.322 -6.949 -7.504 1.00 60.28 177 SER A O 1
ATOM 1388 N N . ASP A 1 178 ? -20.527 -6.507 -7.327 1.00 65.00 178 ASP A N 1
ATOM 1389 C CA . ASP A 1 178 ? -21.024 -7.742 -7.931 1.00 65.00 178 ASP A CA 1
ATOM 1390 C C . ASP A 1 178 ? -21.529 -7.400 -9.337 1.00 65.00 178 ASP A C 1
ATOM 1392 O O . ASP A 1 178 ? -22.688 -7.012 -9.521 1.00 65.00 178 ASP A O 1
ATOM 1396 N N . HIS A 1 179 ? -20.626 -7.422 -10.315 1.00 57.28 179 HIS A N 1
ATOM 1397 C CA . HIS A 1 179 ? -20.905 -7.168 -11.731 1.00 57.28 179 HIS A CA 1
ATOM 139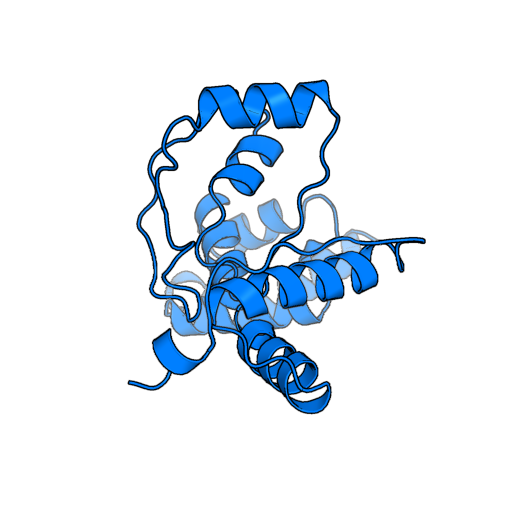8 C C . HIS A 1 179 ? -20.279 -8.276 -12.570 1.00 57.28 179 HIS A C 1
ATOM 1400 O O . HIS A 1 179 ? -19.150 -8.692 -12.219 1.00 57.28 179 HIS A O 1
#

pLDDT: mean 83.67, std 10.02, range [52.91, 97.38]

InterPro domains:
  IPR001926 Tryptophan synthase beta chain-like, PALP domain [PF00291] (67-172)
  IPR036052 Tryptophan synthase beta chain-like, PALP domain superfamily [G3DSA:3.40.50.1100] (49-179)
  IPR036052 Tryptophan synthase beta chain-like, PALP domain superfamily [SSF53686] (68-176)
  IPR039445 Transcriptional regulator DauR-like, HTH domain [PF13309] (7-64)

Mean predicted aligned error: 10.7 Å

Organism: NCBI:txid2606905